Protein AF-A0A1J3GG60-F1 (afdb_monomer_lite)

Secondary structure (DSSP, 8-state):
--STTTEEEEEEESSHHHHHHHHTTS-EEEEE---TT---SSPB-SPPTTPPPPSS-PEEEEEEEEEEETTEEEEEEEETTTTSSSBTTEEEEESS-EE--------TT-S-TTS--SS-EESEEEEEEEEE---SSS------HHHHHHHGGGEE-HHHHHHHHHH------------PPPP--------------------S--EEEEEE-SSEEEEEEEEE-TTS-EEEEEEP-TTS-S-EE--EEE-SS-EEETHHHHHHTTTS-TTEE--GGGTTT--TT-HHHHHHHTT-SS----SS--

Radius of gyration: 25.66 Å; chains: 1; bounding box: 62×48×74 Å

Sequence (306 aa):
KMCEGIISDVYKYNTLPEALLRLKTHSVAAYLFLCEGWEDDAVYRGPKDGSKWCGGVDHAVLMQDCRLIDNEMVVKCKSSNGEATGRKGYILVSAEVMMIVVASTRKKDSNSDKWFSRKPRHLLSDFYSIGMKPGRLPLKFVEDPQQAKENLKYKIDYKEMVVDAQNLKFKIPESEFEIMVSEDEEDGEQDMDVEQDMGVKIKGDFKLGIHLGTTYCCICSAKLDEFDEISSETIANDRGKYMTPCWVGFTESETLIGETAMNQAGVNPERTIFDVKRLMGRKFKDEEVQNHMKRVPYEIVDKGGY

Structure (mmCIF, N/CA/C/O backbone):
data_AF-A0A1J3GG60-F1
#
_entry.id   AF-A0A1J3GG60-F1
#
loop_
_atom_site.group_PDB
_atom_site.id
_atom_site.type_symbol
_atom_site.label_atom_id
_atom_site.label_alt_id
_atom_site.label_comp_id
_atom_site.label_asym_id
_atom_site.label_entity_id
_atom_site.label_seq_id
_atom_site.pdbx_PDB_ins_code
_atom_site.Cartn_x
_atom_site.Cartn_y
_atom_site.Cartn_z
_atom_site.occupancy
_atom_site.B_iso_or_equiv
_atom_site.auth_seq_id
_atom_site.auth_comp_id
_atom_site.auth_asym_id
_atom_site.auth_atom_id
_atom_site.pdbx_PDB_model_num
ATOM 1 N N . LYS A 1 1 ? 0.715 23.263 -6.841 1.00 39.75 1 LYS A N 1
ATOM 2 C CA . LYS A 1 1 ? 0.907 23.817 -5.470 1.00 39.75 1 LYS A CA 1
ATOM 3 C C . LYS A 1 1 ? 0.471 22.897 -4.299 1.00 39.75 1 LYS A C 1
ATOM 5 O O . LYS A 1 1 ? 0.654 23.317 -3.169 1.00 39.75 1 LYS A O 1
ATOM 10 N N . MET A 1 2 ? -0.046 21.661 -4.478 1.00 32.22 2 MET A N 1
ATOM 11 C CA . MET A 1 2 ? -0.554 20.828 -3.348 1.00 32.22 2 MET A CA 1
ATOM 12 C C . MET A 1 2 ? 0.373 19.713 -2.804 1.00 32.22 2 MET A C 1
ATOM 14 O O . MET A 1 2 ? -0.025 18.999 -1.889 1.00 32.22 2 MET A O 1
ATOM 18 N N . CYS A 1 3 ? 1.617 19.585 -3.278 1.00 34.44 3 CYS A N 1
ATOM 19 C CA . CYS A 1 3 ? 2.606 18.661 -2.686 1.00 34.44 3 CYS A CA 1
ATOM 20 C C . CYS A 1 3 ? 3.917 19.338 -2.267 1.00 34.44 3 CYS A C 1
ATOM 22 O O . CYS A 1 3 ? 4.821 18.671 -1.766 1.00 34.44 3 CYS A O 1
ATOM 24 N N . GLU A 1 4 ? 4.011 20.662 -2.404 1.00 39.34 4 GLU A N 1
ATOM 25 C CA . GLU A 1 4 ? 5.111 21.423 -1.817 1.00 39.34 4 GLU A CA 1
ATOM 26 C C . GLU A 1 4 ? 4.917 21.450 -0.296 1.00 39.34 4 GLU A C 1
ATOM 28 O O . GLU A 1 4 ? 4.192 22.283 0.243 1.00 39.34 4 GLU A O 1
ATOM 33 N N . GLY A 1 5 ? 5.516 20.484 0.408 1.00 50.59 5 GLY A N 1
ATOM 34 C CA . GLY A 1 5 ? 5.597 20.510 1.869 1.00 50.59 5 GLY A CA 1
ATOM 35 C C . GLY A 1 5 ? 5.497 19.174 2.603 1.00 50.59 5 GLY A C 1
ATOM 36 O O . GLY A 1 5 ? 5.836 19.162 3.782 1.00 50.59 5 GLY A O 1
ATOM 37 N N . ILE A 1 6 ? 5.072 18.073 1.964 1.00 60.94 6 ILE A N 1
ATOM 38 C CA . ILE A 1 6 ? 4.894 16.772 2.650 1.00 60.94 6 ILE A CA 1
ATOM 39 C C . ILE A 1 6 ? 6.047 15.814 2.363 1.00 60.94 6 ILE A C 1
ATOM 41 O O . ILE A 1 6 ? 6.601 15.258 3.303 1.00 60.94 6 ILE A O 1
ATOM 45 N N . ILE A 1 7 ? 6.437 15.635 1.100 1.00 67.19 7 ILE A N 1
ATOM 46 C CA . ILE A 1 7 ? 7.654 14.888 0.766 1.00 67.19 7 ILE A CA 1
ATOM 47 C C . ILE A 1 7 ? 8.831 15.814 1.058 1.00 67.19 7 ILE A C 1
ATOM 49 O O . ILE A 1 7 ? 8.907 16.920 0.520 1.00 67.19 7 ILE A O 1
ATOM 53 N N . SER A 1 8 ? 9.698 15.404 1.975 1.00 71.62 8 SER A N 1
ATOM 54 C CA . SER A 1 8 ? 10.893 16.163 2.332 1.00 71.62 8 SER A CA 1
ATOM 55 C C . SER A 1 8 ? 12.076 15.787 1.451 1.00 71.62 8 SER A C 1
ATOM 57 O O . SER A 1 8 ? 12.860 16.658 1.085 1.00 71.62 8 SER A O 1
ATOM 59 N N . ASP A 1 9 ? 12.188 14.503 1.111 1.00 80.69 9 ASP A N 1
ATOM 60 C CA . ASP A 1 9 ? 13.387 13.917 0.525 1.00 80.69 9 ASP A CA 1
ATOM 61 C C . ASP A 1 9 ? 13.028 12.708 -0.348 1.00 80.69 9 ASP A C 1
ATOM 63 O O . ASP A 1 9 ? 12.035 12.021 -0.101 1.00 80.69 9 ASP A O 1
ATOM 67 N N . VAL A 1 10 ? 13.870 12.415 -1.337 1.00 81.75 10 VAL A N 1
ATOM 68 C CA . VAL A 1 10 ? 13.839 11.164 -2.103 1.00 81.75 10 VAL A CA 1
ATOM 69 C C . VAL A 1 10 ? 15.196 10.493 -1.946 1.00 81.75 10 VAL A C 1
ATOM 71 O O . VAL A 1 10 ? 16.229 11.164 -1.960 1.00 81.75 10 VAL A O 1
ATOM 74 N N . TYR A 1 11 ? 15.190 9.175 -1.785 1.00 86.75 11 TYR A N 1
ATOM 75 C CA . TYR A 1 11 ? 16.390 8.367 -1.617 1.00 86.75 11 TYR A CA 1
ATOM 76 C C . TYR A 1 11 ? 16.427 7.268 -2.673 1.00 86.75 11 TYR A C 1
ATOM 78 O O . TYR A 1 11 ? 15.404 6.619 -2.902 1.00 86.75 11 TYR A O 1
ATOM 86 N N . LYS A 1 12 ? 17.597 7.036 -3.273 1.00 87.88 12 LYS A N 1
ATOM 87 C CA . LYS A 1 12 ? 17.844 5.947 -4.226 1.00 87.88 12 LYS A CA 1
ATOM 88 C C . LYS A 1 12 ? 18.881 4.982 -3.662 1.00 87.88 12 LYS A C 1
ATOM 90 O O . LYS A 1 12 ? 19.966 5.404 -3.264 1.00 87.88 12 LYS A O 1
ATOM 95 N N . TYR A 1 13 ? 18.560 3.693 -3.670 1.00 88.94 13 TYR A N 1
ATOM 96 C CA . TYR A 1 13 ? 19.454 2.630 -3.209 1.00 88.94 13 TYR A CA 1
ATOM 97 C C . TYR A 1 13 ? 19.902 1.790 -4.401 1.00 88.94 13 TYR A C 1
ATOM 99 O O . TYR A 1 13 ? 19.098 1.436 -5.264 1.00 88.94 13 TYR A O 1
ATOM 107 N N . ASN A 1 14 ? 21.195 1.478 -4.461 1.00 85.44 14 ASN A N 1
ATOM 108 C CA . ASN A 1 14 ? 21.778 0.793 -5.615 1.00 85.44 14 ASN A CA 1
ATOM 109 C C . ASN A 1 14 ? 21.708 -0.728 -5.471 1.00 85.44 14 ASN A C 1
ATOM 111 O O . ASN A 1 14 ? 21.778 -1.450 -6.465 1.00 85.44 14 ASN A O 1
ATOM 115 N N . THR A 1 15 ? 21.585 -1.220 -4.239 1.00 88.56 15 THR A N 1
ATOM 116 C CA . THR A 1 15 ? 21.596 -2.649 -3.931 1.00 88.56 15 THR A CA 1
ATOM 117 C C . THR A 1 15 ? 20.417 -3.048 -3.044 1.00 88.56 15 THR A C 1
ATOM 119 O O . THR A 1 15 ? 19.908 -2.253 -2.251 1.00 88.56 15 THR A O 1
ATOM 122 N N . LEU A 1 16 ? 20.000 -4.315 -3.148 1.00 89.19 16 LEU A N 1
ATOM 123 C CA . LEU A 1 16 ? 18.932 -4.862 -2.312 1.00 89.19 16 LEU A CA 1
ATOM 124 C C . LEU A 1 16 ? 19.257 -4.776 -0.804 1.00 89.19 16 LEU A C 1
ATOM 126 O O . LEU A 1 16 ? 18.374 -4.369 -0.055 1.00 89.19 16 LEU A O 1
ATOM 130 N N . PRO A 1 17 ? 20.485 -5.060 -0.318 1.00 90.94 17 PRO A N 1
ATOM 131 C CA . PRO A 1 17 ? 20.813 -4.890 1.102 1.00 90.94 17 PRO A CA 1
ATOM 132 C C . PRO A 1 17 ? 20.626 -3.460 1.627 1.00 90.94 17 PRO A C 1
ATOM 134 O O . PRO A 1 17 ? 20.126 -3.272 2.736 1.00 90.94 17 PRO A O 1
ATOM 137 N N . GLU A 1 18 ? 20.985 -2.445 0.837 1.00 91.75 18 GLU A N 1
ATOM 138 C CA . GLU A 1 18 ? 20.776 -1.038 1.205 1.00 91.75 18 GLU A CA 1
ATOM 139 C C . GLU A 1 18 ? 19.280 -0.705 1.295 1.00 91.75 18 GLU A C 1
ATOM 141 O O . GLU A 1 18 ? 18.836 -0.078 2.260 1.00 91.75 18 GLU A O 1
ATOM 146 N N . ALA A 1 19 ? 18.494 -1.187 0.329 1.00 92.44 19 ALA A N 1
ATOM 147 C CA . ALA A 1 19 ? 17.043 -1.047 0.323 1.00 92.44 19 ALA A CA 1
ATOM 148 C C . ALA A 1 19 ? 16.384 -1.759 1.517 1.00 92.44 19 ALA A C 1
ATOM 150 O O . ALA A 1 19 ? 15.497 -1.200 2.160 1.00 92.44 19 ALA A O 1
ATOM 151 N N . LEU A 1 20 ? 16.842 -2.962 1.871 1.00 90.88 20 LEU A N 1
ATOM 152 C CA . LEU A 1 20 ? 16.343 -3.714 3.026 1.00 90.88 20 LEU A CA 1
ATOM 153 C C . LEU A 1 20 ? 16.661 -3.021 4.354 1.00 90.88 20 LEU A C 1
ATOM 155 O O . LEU A 1 20 ? 15.853 -3.073 5.280 1.00 90.88 20 LEU A O 1
ATOM 159 N N . LEU A 1 21 ? 17.805 -2.337 4.458 1.00 89.94 21 LEU A N 1
ATOM 160 C CA . LEU A 1 21 ? 18.114 -1.538 5.642 1.00 89.94 21 LEU A CA 1
ATOM 161 C C . LEU A 1 21 ? 17.105 -0.395 5.809 1.00 89.94 21 LEU A C 1
ATOM 163 O O . LEU A 1 21 ? 16.617 -0.175 6.918 1.00 89.94 21 LEU A O 1
ATOM 167 N N . ARG A 1 22 ? 16.738 0.277 4.708 1.00 89.31 22 ARG A N 1
ATOM 168 C CA . ARG A 1 22 ? 15.682 1.299 4.711 1.00 89.31 22 ARG A CA 1
ATOM 169 C C . ARG A 1 22 ? 14.307 0.714 5.025 1.00 89.31 22 ARG A C 1
ATOM 171 O O . ARG A 1 22 ? 13.545 1.348 5.755 1.00 89.31 22 ARG A O 1
ATOM 178 N N . LEU A 1 23 ? 14.017 -0.492 4.533 1.00 90.19 23 LEU A N 1
ATOM 179 C CA . LEU A 1 23 ? 12.724 -1.157 4.709 1.00 90.19 23 LEU A CA 1
ATOM 180 C C . LEU A 1 23 ? 12.324 -1.332 6.180 1.00 90.19 23 LEU A C 1
ATOM 182 O O . LEU A 1 23 ? 11.139 -1.349 6.501 1.00 90.19 23 LEU A O 1
ATOM 186 N N . LYS A 1 24 ? 13.304 -1.391 7.090 1.00 86.62 24 LYS A N 1
ATOM 187 C CA . LYS A 1 24 ? 13.071 -1.464 8.541 1.00 86.62 24 LYS A CA 1
ATOM 188 C C . LYS A 1 24 ? 12.280 -0.280 9.094 1.00 86.62 24 LYS A C 1
ATOM 190 O O . LYS A 1 24 ? 11.640 -0.418 10.132 1.00 86.62 24 LYS A O 1
ATOM 195 N N . THR A 1 25 ? 12.361 0.882 8.447 1.00 82.69 25 THR A N 1
ATOM 196 C CA . THR A 1 25 ? 11.729 2.118 8.926 1.00 82.69 25 THR A CA 1
ATOM 197 C C . THR A 1 25 ? 10.762 2.724 7.914 1.00 82.69 25 THR A C 1
ATOM 199 O O . THR A 1 25 ? 9.828 3.412 8.321 1.00 82.69 25 THR A O 1
ATOM 202 N N . HIS A 1 26 ? 10.953 2.477 6.614 1.00 85.81 26 HIS A N 1
ATOM 203 C CA . HIS A 1 26 ? 10.160 3.080 5.541 1.00 85.81 26 HIS A CA 1
ATOM 204 C C . HIS A 1 26 ? 9.900 2.087 4.413 1.00 85.81 26 HIS A C 1
ATOM 206 O O . HIS A 1 26 ? 10.786 1.330 4.041 1.00 85.81 26 HIS A O 1
ATOM 212 N N . SER A 1 27 ? 8.722 2.146 3.790 1.00 87.56 27 SER A N 1
ATOM 213 C CA . SER A 1 27 ? 8.472 1.384 2.564 1.00 87.56 27 SER A CA 1
ATOM 214 C C . SER A 1 27 ? 9.423 1.796 1.436 1.00 87.56 27 SER A C 1
ATOM 216 O O . SER A 1 27 ? 9.819 2.961 1.329 1.00 87.56 27 SER A O 1
ATOM 218 N N . VAL A 1 28 ? 9.756 0.835 0.575 1.00 91.75 28 VAL A N 1
ATOM 219 C CA . VAL A 1 28 ? 10.672 1.027 -0.556 1.00 91.75 28 VAL A CA 1
ATOM 220 C C . VAL A 1 28 ? 9.959 0.629 -1.844 1.00 91.75 28 VAL A C 1
ATOM 222 O O . VAL A 1 28 ? 9.457 -0.483 -1.960 1.00 91.75 28 VAL A O 1
ATOM 225 N N . ALA A 1 29 ? 9.869 1.539 -2.805 1.00 90.81 29 ALA A N 1
ATOM 226 C CA . ALA A 1 29 ? 9.429 1.226 -4.157 1.00 90.81 29 ALA A CA 1
ATOM 227 C C . ALA A 1 29 ? 10.543 0.480 -4.898 1.00 90.81 29 ALA A C 1
ATOM 229 O O . ALA A 1 29 ? 11.718 0.798 -4.717 1.00 90.81 29 ALA A O 1
ATOM 230 N N . ALA A 1 30 ? 10.170 -0.498 -5.714 1.00 91.38 30 ALA A N 1
ATOM 231 C CA . ALA A 1 30 ? 11.085 -1.296 -6.516 1.00 91.38 30 ALA A CA 1
ATOM 232 C C . ALA A 1 30 ? 10.398 -1.757 -7.805 1.00 91.38 30 ALA A C 1
ATOM 234 O O . ALA A 1 30 ? 9.169 -1.748 -7.916 1.00 91.38 30 ALA A O 1
ATOM 235 N N . TYR A 1 31 ? 11.197 -2.219 -8.751 1.00 87.19 31 TYR A N 1
ATOM 236 C CA . TYR A 1 31 ? 10.747 -2.993 -9.895 1.00 87.19 31 TYR A CA 1
ATOM 237 C C . TYR A 1 31 ? 10.948 -4.484 -9.623 1.00 87.19 31 TYR A C 1
ATOM 239 O O . TYR A 1 31 ? 11.950 -4.883 -9.035 1.00 87.19 31 TYR A O 1
ATOM 247 N N . LEU A 1 32 ? 9.977 -5.305 -10.016 1.00 87.38 32 LEU A N 1
ATOM 248 C CA . LEU A 1 32 ? 9.996 -6.756 -9.890 1.00 87.38 32 LEU A CA 1
ATOM 249 C C . LEU A 1 32 ? 10.049 -7.392 -11.275 1.00 87.38 32 LEU A C 1
ATOM 251 O O . LEU A 1 32 ? 9.127 -7.229 -12.072 1.00 87.38 32 LEU A O 1
ATOM 255 N N . PHE A 1 33 ? 11.061 -8.216 -11.517 1.00 82.50 33 PHE A N 1
ATOM 256 C CA . PHE A 1 33 ? 11.078 -9.099 -12.674 1.00 82.50 33 PHE A CA 1
ATOM 257 C C . PHE A 1 33 ? 10.000 -10.185 -12.517 1.00 82.50 33 PHE A C 1
ATOM 259 O O . PHE A 1 33 ? 10.218 -11.223 -11.882 1.00 82.50 33 PHE A O 1
ATOM 266 N N . LEU A 1 34 ? 8.813 -9.932 -13.064 1.00 79.62 34 LEU A N 1
ATOM 267 C CA . LEU A 1 34 ? 7.649 -10.811 -12.970 1.00 79.62 34 LEU A CA 1
ATOM 268 C C . LEU A 1 34 ? 7.367 -11.463 -14.328 1.00 79.62 34 LEU A C 1
ATOM 270 O O . LEU A 1 34 ? 7.425 -10.792 -15.352 1.00 79.62 34 LEU A O 1
ATOM 274 N N . CYS A 1 35 ? 7.065 -12.762 -14.336 1.00 75.44 35 CYS A N 1
ATOM 275 C CA . CYS A 1 35 ? 6.669 -13.507 -15.537 1.00 75.44 35 CYS A CA 1
ATOM 276 C C . CYS A 1 35 ? 5.184 -13.903 -15.495 1.00 75.44 35 CYS A C 1
ATOM 278 O O . CYS A 1 35 ? 4.602 -14.021 -14.414 1.00 75.44 35 CYS A O 1
ATOM 280 N N . GLU A 1 36 ? 4.575 -14.122 -16.665 1.00 68.69 36 GLU A N 1
ATOM 281 C CA . GLU A 1 36 ? 3.173 -14.532 -16.773 1.00 68.69 36 GLU A CA 1
ATOM 282 C C . GLU A 1 36 ? 2.966 -15.936 -16.190 1.00 68.69 36 GLU A C 1
ATOM 284 O O . GLU A 1 36 ? 3.865 -16.786 -16.201 1.00 68.69 36 GLU A O 1
ATOM 289 N N . GLY A 1 37 ? 1.745 -16.185 -15.707 1.00 62.56 37 GLY A N 1
ATOM 290 C CA . GLY A 1 37 ? 1.328 -17.496 -15.203 1.00 62.56 37 GLY A CA 1
ATOM 291 C C . GLY A 1 37 ? 1.739 -17.795 -13.760 1.00 62.56 37 GLY A C 1
ATOM 292 O O . GLY A 1 37 ? 1.675 -18.947 -13.332 1.00 62.56 37 GLY A O 1
ATOM 293 N N . TRP A 1 38 ? 2.171 -16.792 -12.989 1.00 68.94 38 TRP A N 1
ATOM 294 C CA . TRP A 1 38 ? 2.338 -16.948 -11.545 1.00 68.94 38 TRP A CA 1
ATOM 295 C C . TRP A 1 38 ? 1.006 -16.692 -10.819 1.00 68.94 38 TRP A C 1
ATOM 297 O O . TRP A 1 38 ? 0.580 -15.549 -10.673 1.00 68.94 38 TRP A O 1
ATOM 307 N N . GLU A 1 39 ? 0.355 -17.767 -10.370 1.00 62.06 39 GLU A N 1
ATOM 308 C CA . GLU A 1 39 ? -0.969 -17.748 -9.714 1.00 62.06 39 GLU A CA 1
ATOM 309 C C . GLU A 1 39 ? -0.948 -18.331 -8.284 1.00 62.06 39 GLU A C 1
ATOM 311 O O . GLU A 1 39 ? -1.982 -18.707 -7.741 1.00 62.06 39 GLU A O 1
ATOM 316 N N . ASP A 1 40 ? 0.230 -18.444 -7.666 1.00 64.19 40 ASP A N 1
ATOM 317 C CA . ASP A 1 40 ? 0.416 -19.177 -6.407 1.00 64.19 40 ASP A CA 1
ATOM 318 C C . ASP A 1 40 ? 0.690 -18.241 -5.212 1.00 64.19 40 ASP A C 1
ATOM 320 O O . ASP A 1 40 ? 1.238 -17.152 -5.367 1.00 64.19 40 ASP A O 1
ATOM 324 N N . ASP A 1 41 ? 0.358 -18.694 -4.003 1.00 62.56 41 ASP A N 1
ATOM 325 C CA . ASP A 1 41 ? 0.666 -18.040 -2.724 1.00 62.56 41 ASP A CA 1
ATOM 326 C C . ASP A 1 41 ? 2.107 -18.304 -2.248 1.00 62.56 41 ASP A C 1
ATOM 328 O O . ASP A 1 41 ? 2.549 -17.759 -1.230 1.00 62.56 41 ASP A O 1
ATOM 332 N N . ALA A 1 42 ? 2.835 -19.167 -2.958 1.00 80.31 42 ALA A N 1
ATOM 333 C CA . ALA A 1 42 ? 4.212 -19.527 -2.656 1.00 80.31 42 ALA A CA 1
ATOM 334 C C . ALA A 1 42 ? 5.201 -18.369 -2.875 1.00 80.31 42 ALA A C 1
ATOM 336 O O . ALA A 1 42 ? 4.948 -17.415 -3.607 1.00 80.31 42 ALA A O 1
ATOM 337 N N . VAL A 1 43 ? 6.389 -18.481 -2.278 1.00 89.38 43 VAL A N 1
ATOM 338 C CA . VAL A 1 43 ? 7.488 -17.537 -2.519 1.00 89.38 43 VAL A CA 1
ATOM 339 C C . VAL A 1 43 ? 7.866 -17.556 -4.005 1.00 89.38 43 VAL A C 1
ATOM 341 O O . VAL A 1 43 ? 8.288 -18.582 -4.547 1.00 89.38 43 VAL A O 1
ATOM 344 N N . TYR A 1 44 ? 7.715 -16.408 -4.660 1.00 89.81 44 TYR A N 1
ATOM 345 C CA . TYR A 1 44 ? 8.135 -16.159 -6.026 1.00 89.81 44 TYR A CA 1
ATOM 346 C C . TYR A 1 44 ? 9.662 -16.155 -6.108 1.00 89.81 44 TYR A C 1
ATOM 348 O O . TYR A 1 44 ? 10.344 -15.319 -5.509 1.00 89.81 44 TYR A O 1
ATOM 356 N N . ARG A 1 45 ? 10.181 -17.117 -6.874 1.00 88.31 45 ARG A N 1
ATOM 357 C CA . ARG A 1 45 ? 11.611 -17.376 -7.093 1.00 88.31 45 ARG A CA 1
ATOM 358 C C . ARG A 1 45 ? 12.010 -17.187 -8.560 1.00 88.31 45 ARG A C 1
ATOM 360 O O . ARG A 1 45 ? 13.029 -17.711 -8.990 1.00 88.31 45 ARG A O 1
ATOM 367 N N . GLY A 1 46 ? 11.213 -16.435 -9.321 1.00 82.38 46 GLY A N 1
ATOM 368 C CA . GLY A 1 46 ? 11.422 -16.207 -10.750 1.00 82.38 46 GLY A CA 1
ATOM 369 C C . GLY A 1 46 ? 10.486 -17.030 -11.649 1.00 82.38 46 GLY A C 1
ATOM 370 O O . GLY A 1 46 ? 9.527 -17.632 -11.154 1.00 82.38 46 GLY A O 1
ATOM 371 N N . PRO A 1 47 ? 10.734 -17.031 -12.973 1.00 77.00 47 PRO A N 1
ATOM 372 C CA . PRO A 1 47 ? 9.919 -17.759 -13.947 1.00 77.00 47 PRO A CA 1
ATOM 373 C C . PRO A 1 47 ? 9.880 -19.266 -13.667 1.00 77.00 47 PRO A C 1
ATOM 375 O O . PRO A 1 47 ? 10.893 -19.859 -13.296 1.00 77.00 47 PRO A O 1
ATOM 378 N N . LYS A 1 48 ? 8.715 -19.887 -13.889 1.00 75.75 48 LYS A N 1
ATOM 379 C CA . LYS A 1 48 ? 8.550 -21.348 -13.893 1.00 75.75 48 LYS A CA 1
ATOM 380 C C . LYS A 1 48 ? 8.750 -21.890 -15.313 1.00 75.75 48 LYS A C 1
ATOM 382 O O . LYS A 1 48 ? 8.664 -21.147 -16.292 1.00 75.75 48 LYS A O 1
ATOM 387 N N . ASP A 1 49 ? 8.984 -23.194 -15.436 1.00 70.12 49 ASP A N 1
ATOM 388 C CA . ASP A 1 49 ? 9.024 -23.854 -16.744 1.00 70.12 49 ASP A CA 1
ATOM 389 C C . ASP A 1 49 ? 7.712 -23.614 -17.505 1.00 70.12 49 ASP A C 1
ATOM 391 O O . ASP A 1 49 ? 6.619 -23.806 -16.975 1.00 70.12 49 ASP A O 1
ATOM 395 N N . GLY A 1 50 ? 7.825 -23.157 -18.754 1.00 68.12 50 GLY A N 1
ATOM 396 C CA . GLY A 1 50 ? 6.675 -22.800 -19.588 1.00 68.12 50 GLY A CA 1
ATOM 397 C C . GLY A 1 50 ? 6.086 -21.407 -19.332 1.00 68.12 50 GLY A C 1
ATOM 398 O O . GLY A 1 50 ? 5.185 -21.005 -20.071 1.00 68.12 50 GLY A O 1
ATOM 399 N N . SER A 1 51 ? 6.597 -20.642 -18.356 1.00 69.62 51 SER A N 1
ATOM 400 C CA . SER A 1 51 ? 6.233 -19.231 -18.187 1.00 69.62 51 SER A CA 1
ATOM 401 C C . SER A 1 51 ? 6.576 -18.439 -19.447 1.00 69.62 51 SER A C 1
ATOM 403 O O . SER A 1 51 ? 7.680 -18.537 -19.990 1.00 69.62 51 SER A O 1
ATOM 405 N N . LYS A 1 52 ? 5.629 -17.617 -19.898 1.00 64.88 52 LYS A N 1
ATOM 406 C CA . LYS A 1 52 ? 5.870 -16.663 -20.977 1.00 64.88 52 LYS A CA 1
ATOM 407 C C . LYS A 1 52 ? 6.455 -15.384 -20.403 1.00 64.88 52 LYS A C 1
ATOM 409 O O . LYS A 1 52 ? 6.116 -14.949 -19.301 1.00 64.88 52 LYS A O 1
ATOM 414 N N . TRP A 1 53 ? 7.359 -14.791 -21.170 1.00 59.06 53 TRP A N 1
ATOM 415 C CA . TRP A 1 53 ? 7.850 -13.462 -20.865 1.00 59.06 53 TRP A CA 1
ATOM 416 C C . TRP A 1 53 ? 6.724 -12.456 -21.110 1.00 59.06 53 TRP A C 1
ATOM 418 O O . TRP A 1 53 ? 6.248 -12.342 -22.240 1.00 59.06 53 TRP A O 1
ATOM 428 N N . CYS A 1 54 ? 6.301 -11.739 -20.069 1.00 54.25 54 CYS A N 1
ATOM 429 C CA . CYS A 1 54 ? 5.405 -10.600 -20.230 1.00 54.25 54 CYS A CA 1
ATOM 430 C C . CYS A 1 54 ? 6.218 -9.481 -20.879 1.00 54.25 54 CYS A C 1
ATOM 432 O O . CYS A 1 54 ? 7.240 -9.059 -20.338 1.00 54.25 54 CYS A O 1
ATOM 434 N N . GLY A 1 55 ? 5.786 -9.021 -22.047 1.00 47.47 55 GLY A N 1
ATOM 435 C CA . GLY A 1 55 ? 6.474 -7.999 -22.822 1.00 47.47 55 GLY A CA 1
ATOM 436 C C . GLY A 1 55 ? 6.902 -6.768 -22.013 1.00 47.47 55 GLY A C 1
ATOM 437 O O . GLY A 1 55 ? 6.088 -5.906 -21.714 1.00 47.47 55 GLY A O 1
ATOM 438 N N . GLY A 1 56 ? 8.204 -6.641 -21.760 1.00 50.34 56 GLY A N 1
ATOM 439 C CA . GLY A 1 56 ? 8.919 -5.367 -21.852 1.00 50.34 56 GLY A CA 1
ATOM 440 C C . GLY A 1 56 ? 9.116 -4.515 -20.602 1.00 50.34 56 GLY A C 1
ATOM 441 O O . GLY A 1 56 ? 9.928 -3.594 -20.690 1.00 50.34 56 GLY A O 1
ATOM 442 N N . VAL A 1 57 ? 8.469 -4.768 -19.462 1.00 53.19 57 VAL A N 1
ATOM 443 C CA . VAL A 1 57 ? 8.629 -3.869 -18.303 1.00 53.19 57 VAL A CA 1
ATOM 444 C C . VAL A 1 57 ? 8.637 -4.638 -16.991 1.00 53.19 57 VAL A C 1
ATOM 446 O O . VAL A 1 57 ? 7.720 -5.407 -16.710 1.00 53.19 57 VAL A O 1
ATOM 449 N N . ASP A 1 58 ? 9.679 -4.422 -16.186 1.00 69.19 58 ASP A N 1
ATOM 450 C CA . ASP A 1 58 ? 9.694 -4.885 -14.804 1.00 69.19 58 ASP A CA 1
ATOM 451 C C . ASP A 1 58 ? 8.472 -4.299 -14.065 1.00 69.19 58 ASP A C 1
ATOM 453 O O . ASP A 1 58 ? 8.095 -3.137 -14.242 1.00 69.19 58 ASP A O 1
ATOM 457 N N . HIS A 1 59 ? 7.812 -5.116 -13.250 1.00 77.69 59 HIS A N 1
ATOM 458 C CA . HIS A 1 59 ? 6.541 -4.782 -12.622 1.00 77.69 59 HIS A CA 1
ATOM 459 C C . HIS A 1 59 ? 6.745 -3.886 -11.399 1.00 77.69 59 HIS A C 1
ATOM 461 O O . HIS A 1 59 ? 7.457 -4.259 -10.468 1.00 77.69 59 HIS A O 1
ATOM 467 N N . ALA A 1 60 ? 6.121 -2.709 -11.361 1.00 83.88 60 ALA A N 1
ATOM 468 C CA . ALA A 1 60 ? 6.279 -1.789 -10.235 1.00 83.88 60 ALA A CA 1
ATOM 469 C C . ALA A 1 60 ? 5.631 -2.345 -8.953 1.00 83.88 60 ALA A C 1
ATOM 471 O O . ALA A 1 60 ? 4.451 -2.712 -8.929 1.00 83.88 60 ALA A O 1
ATOM 472 N N . VAL A 1 61 ? 6.390 -2.362 -7.858 1.00 88.44 61 VAL A N 1
ATOM 473 C CA . VAL A 1 61 ? 5.941 -2.864 -6.557 1.00 88.44 61 VAL A CA 1
ATOM 474 C C . VAL A 1 61 ? 6.365 -1.953 -5.407 1.00 88.44 61 VAL A C 1
ATOM 476 O O . VAL A 1 61 ? 7.364 -1.240 -5.472 1.00 88.44 61 VAL A O 1
ATOM 479 N N . LEU A 1 62 ? 5.614 -2.017 -4.308 1.00 92.56 62 LEU A N 1
ATOM 480 C CA . LEU A 1 62 ? 5.994 -1.421 -3.030 1.00 92.56 62 LEU A CA 1
ATOM 481 C C . LEU A 1 62 ? 6.410 -2.523 -2.050 1.00 92.56 62 LEU A C 1
ATOM 483 O O . LEU A 1 62 ? 5.573 -3.316 -1.614 1.00 92.56 62 LEU A O 1
ATOM 487 N N . MET A 1 63 ? 7.686 -2.559 -1.678 1.00 93.56 63 MET A N 1
ATOM 488 C CA . MET A 1 63 ? 8.208 -3.395 -0.598 1.00 93.56 63 MET A CA 1
ATOM 489 C C . MET A 1 63 ? 7.657 -2.873 0.732 1.00 93.56 63 MET A C 1
ATOM 491 O O . MET A 1 63 ? 7.820 -1.695 1.067 1.00 93.56 63 MET A O 1
ATOM 495 N N . GLN A 1 64 ? 6.990 -3.746 1.484 1.00 89.94 64 GLN A N 1
ATOM 496 C CA . GLN A 1 64 ? 6.344 -3.382 2.748 1.00 89.94 64 GLN A CA 1
ATOM 497 C C . GLN A 1 64 ? 7.059 -3.935 3.974 1.00 89.94 64 GLN A C 1
ATOM 499 O O . GLN A 1 64 ? 7.034 -3.301 5.021 1.00 89.94 64 GLN A O 1
ATOM 504 N N . ASP A 1 65 ? 7.632 -5.129 3.852 1.00 89.06 65 ASP A N 1
ATOM 505 C CA . ASP A 1 65 ? 8.205 -5.876 4.966 1.00 89.06 65 ASP A CA 1
ATOM 506 C C . ASP A 1 65 ? 9.144 -6.969 4.435 1.00 89.06 65 ASP A C 1
ATOM 508 O O . ASP A 1 65 ? 8.963 -7.452 3.311 1.00 89.06 65 ASP A O 1
ATOM 512 N N . CYS A 1 66 ? 10.121 -7.376 5.241 1.00 89.44 66 CYS A N 1
ATOM 513 C CA . CYS A 1 66 ? 10.987 -8.519 4.976 1.00 89.44 66 CYS A CA 1
ATOM 514 C C . CYS A 1 66 ? 10.942 -9.491 6.158 1.00 89.44 66 CYS A C 1
ATOM 516 O O . CYS A 1 66 ? 11.088 -9.093 7.314 1.00 89.44 66 CYS A O 1
ATOM 518 N N . ARG A 1 67 ? 10.766 -10.780 5.876 1.00 88.69 67 ARG A N 1
ATOM 519 C CA . ARG A 1 67 ? 10.641 -11.824 6.899 1.00 88.69 67 ARG A CA 1
ATOM 520 C C . ARG A 1 67 ? 11.333 -13.104 6.459 1.00 88.69 67 ARG A C 1
ATOM 522 O O . ARG A 1 67 ? 11.537 -13.318 5.269 1.00 88.69 67 ARG A O 1
ATOM 529 N N . LEU A 1 68 ? 11.634 -13.963 7.422 1.00 88.44 68 LEU A N 1
ATOM 530 C CA . LEU A 1 68 ? 12.118 -15.309 7.151 1.00 88.44 68 LEU A CA 1
ATOM 531 C C . LEU A 1 68 ? 10.916 -16.251 6.972 1.00 88.44 68 LEU A C 1
ATOM 533 O O . LEU A 1 68 ? 10.040 -16.287 7.838 1.00 88.44 68 LEU A O 1
ATOM 537 N N . ILE A 1 69 ? 10.860 -16.991 5.867 1.00 87.25 69 ILE A N 1
ATOM 538 C CA . ILE A 1 69 ? 9.885 -18.065 5.621 1.00 87.25 69 ILE A CA 1
ATOM 539 C C . ILE A 1 69 ? 10.688 -19.301 5.239 1.00 87.25 69 ILE A C 1
ATOM 541 O O . ILE A 1 69 ? 11.449 -19.240 4.286 1.00 87.25 69 ILE A O 1
ATOM 545 N N . ASP A 1 70 ? 10.562 -20.394 5.994 1.00 86.19 70 ASP A N 1
ATOM 546 C CA . ASP A 1 70 ? 11.293 -21.646 5.737 1.00 86.19 70 ASP A CA 1
ATOM 547 C C . ASP A 1 70 ? 12.813 -21.451 5.547 1.00 86.19 70 ASP A C 1
ATOM 549 O O . ASP A 1 70 ? 13.428 -22.028 4.656 1.00 86.19 70 ASP A O 1
ATOM 553 N N . ASN A 1 71 ? 13.419 -20.621 6.407 1.00 85.75 71 ASN A N 1
ATOM 554 C CA . ASN A 1 71 ? 14.826 -20.189 6.356 1.00 85.75 71 ASN A CA 1
ATOM 555 C C . ASN A 1 71 ? 15.234 -19.347 5.136 1.00 85.75 71 ASN A C 1
ATOM 557 O O . ASN A 1 71 ? 16.419 -19.073 4.979 1.00 85.75 71 ASN A O 1
ATOM 561 N N . GLU A 1 72 ? 14.282 -18.879 4.336 1.00 85.62 72 GLU A N 1
ATOM 562 C CA . GLU A 1 72 ? 14.525 -17.996 3.199 1.00 85.62 72 GLU A CA 1
ATOM 563 C C . GLU A 1 72 ? 14.095 -16.564 3.519 1.00 85.62 72 GLU A C 1
ATOM 565 O O . GLU A 1 72 ? 13.013 -16.318 4.070 1.00 85.62 72 GLU A O 1
ATOM 570 N N . MET A 1 73 ? 14.934 -15.592 3.167 1.00 89.25 73 MET A N 1
ATOM 571 C CA . MET A 1 73 ? 14.577 -14.182 3.285 1.00 89.25 73 MET A CA 1
ATOM 572 C C . MET A 1 73 ? 13.597 -13.781 2.176 1.00 89.25 73 MET A C 1
ATOM 574 O O . MET A 1 73 ? 13.926 -13.780 0.989 1.00 89.25 73 MET A O 1
ATOM 578 N N . VAL A 1 74 ? 12.392 -13.378 2.577 1.00 93.38 74 VAL A N 1
ATOM 579 C CA . VAL A 1 74 ? 11.284 -13.044 1.679 1.00 93.38 74 VAL A CA 1
ATOM 580 C C . VAL A 1 74 ? 10.837 -11.606 1.893 1.00 93.38 74 VAL A C 1
ATOM 582 O O . VAL A 1 74 ? 10.542 -11.183 3.014 1.00 93.38 74 VAL A O 1
ATOM 585 N N . VAL A 1 75 ? 10.731 -10.859 0.799 1.00 95.12 75 VAL A N 1
ATOM 586 C CA . VAL A 1 75 ? 10.184 -9.503 0.770 1.00 95.12 75 VAL A CA 1
ATOM 587 C C . VAL A 1 75 ? 8.716 -9.565 0.372 1.00 95.12 75 VAL A C 1
ATOM 589 O O . VAL A 1 75 ? 8.360 -10.085 -0.686 1.00 95.12 75 VAL A O 1
ATOM 592 N N . LYS A 1 76 ? 7.843 -9.006 1.211 1.00 94.00 76 LYS A N 1
ATOM 593 C CA . LYS A 1 76 ? 6.430 -8.833 0.882 1.00 94.00 76 LYS A CA 1
ATOM 594 C C . LYS A 1 76 ? 6.255 -7.556 0.063 1.00 94.00 76 LYS A C 1
ATOM 596 O O . LYS A 1 76 ? 6.435 -6.448 0.574 1.00 94.00 76 LYS A O 1
ATOM 601 N N . CYS A 1 77 ? 5.838 -7.724 -1.182 1.00 92.75 77 CYS A N 1
ATOM 602 C CA . CYS A 1 77 ? 5.635 -6.654 -2.148 1.00 92.75 77 CYS A CA 1
ATOM 603 C C . CYS A 1 77 ? 4.141 -6.456 -2.429 1.00 92.75 77 CYS A C 1
ATOM 605 O O . CYS A 1 77 ? 3.412 -7.426 -2.631 1.00 92.75 77 CYS A O 1
ATOM 607 N N . LYS A 1 78 ? 3.673 -5.206 -2.462 1.00 90.19 78 LYS A N 1
ATOM 608 C CA . LYS A 1 78 ? 2.346 -4.840 -2.974 1.00 90.19 78 LYS A CA 1
ATOM 609 C C . LYS A 1 78 ? 2.472 -4.452 -4.447 1.00 90.19 78 LYS A C 1
ATOM 611 O O . LYS A 1 78 ? 3.221 -3.539 -4.779 1.00 90.19 78 LYS A O 1
ATOM 616 N N . SER A 1 79 ? 1.739 -5.154 -5.299 1.00 83.62 79 SER A N 1
ATOM 617 C CA . SER A 1 79 ? 1.634 -4.919 -6.738 1.00 83.62 79 SER A CA 1
ATOM 618 C C . SER A 1 79 ? 0.932 -3.597 -7.046 1.00 83.62 79 SER A C 1
ATOM 620 O O . SER A 1 79 ? -0.059 -3.249 -6.394 1.00 83.62 79 SER A O 1
ATOM 622 N N . SER A 1 80 ? 1.412 -2.896 -8.076 1.00 73.50 80 SER A N 1
ATOM 623 C CA . SER A 1 80 ? 0.737 -1.735 -8.666 1.00 73.50 80 SER A CA 1
ATOM 624 C C . SER A 1 80 ? -0.595 -2.083 -9.350 1.00 73.50 80 SER A C 1
ATOM 626 O O . SER A 1 80 ? -1.477 -1.232 -9.406 1.00 73.50 80 SER A O 1
ATOM 628 N N . ASN A 1 81 ? -0.804 -3.337 -9.774 1.00 68.69 81 ASN A N 1
ATOM 629 C CA . ASN A 1 81 ? -2.024 -3.807 -10.455 1.00 68.69 81 ASN A CA 1
ATOM 630 C C . ASN A 1 81 ? -3.191 -4.120 -9.495 1.00 68.69 81 ASN A C 1
ATOM 632 O O . ASN A 1 81 ? -4.063 -4.938 -9.791 1.00 68.69 81 ASN A O 1
ATOM 636 N N . GLY A 1 82 ? -3.218 -3.513 -8.308 1.00 72.50 82 GLY A N 1
ATOM 637 C CA . GLY A 1 82 ? -4.309 -3.713 -7.356 1.00 72.50 82 GLY A CA 1
ATOM 638 C C . GLY A 1 82 ? -4.352 -5.145 -6.824 1.00 72.50 82 GLY A C 1
ATOM 639 O O . GLY A 1 82 ? -3.369 -5.601 -6.245 1.00 72.50 82 GLY A O 1
ATOM 640 N N . GLU A 1 83 ? -5.494 -5.826 -6.940 1.00 78.62 83 GLU A N 1
ATOM 641 C CA . GLU A 1 83 ? -5.678 -7.219 -6.495 1.00 78.62 83 GLU A CA 1
ATOM 642 C C . GLU A 1 83 ? -5.473 -8.257 -7.607 1.00 78.62 83 GLU A C 1
ATOM 644 O O . GLU A 1 83 ? -5.452 -9.449 -7.317 1.00 78.62 83 GLU A O 1
ATOM 649 N N . ALA A 1 84 ? -5.258 -7.816 -8.850 1.00 69.69 84 ALA A N 1
ATOM 650 C CA . ALA A 1 84 ? -5.204 -8.675 -10.035 1.00 69.69 84 ALA A CA 1
ATOM 651 C C . ALA A 1 84 ? -3.909 -9.503 -10.173 1.00 69.69 84 ALA A C 1
ATOM 653 O O . ALA A 1 84 ? -3.750 -10.245 -11.135 1.00 69.69 84 ALA A O 1
ATOM 654 N N . THR A 1 85 ? -2.948 -9.361 -9.257 1.00 73.12 85 THR A N 1
ATOM 655 C CA . THR A 1 85 ? -1.655 -10.061 -9.319 1.00 73.12 85 THR A CA 1
ATOM 656 C C . THR A 1 85 ? -1.278 -10.598 -7.947 1.00 73.12 85 THR A C 1
ATOM 658 O O . THR A 1 85 ? -1.274 -9.848 -6.969 1.00 73.12 85 THR A O 1
ATOM 661 N N . GLY A 1 86 ? -0.917 -11.878 -7.864 1.00 76.62 86 GLY A N 1
ATOM 662 C CA . GLY A 1 86 ? -0.631 -12.535 -6.589 1.00 76.62 86 GLY A CA 1
ATOM 663 C C . GLY A 1 86 ? -1.839 -12.600 -5.654 1.00 76.62 86 GLY A C 1
ATOM 664 O O . GLY A 1 86 ? -2.990 -12.461 -6.066 1.00 76.62 86 GLY A O 1
ATOM 665 N N . ARG A 1 87 ? -1.586 -12.764 -4.353 1.00 80.06 87 ARG A N 1
ATOM 666 C CA . ARG A 1 87 ? -2.646 -12.931 -3.352 1.00 80.06 87 ARG A CA 1
ATOM 667 C C . ARG A 1 87 ? -3.198 -11.583 -2.910 1.00 80.06 87 ARG A C 1
ATOM 669 O O . ARG A 1 87 ? -2.607 -10.922 -2.055 1.00 80.06 87 ARG A O 1
ATOM 676 N N . LYS A 1 88 ? -4.334 -11.156 -3.469 1.00 83.31 88 LYS A N 1
ATOM 677 C CA . LYS A 1 88 ? -4.930 -9.827 -3.197 1.00 83.31 88 LYS A CA 1
ATOM 678 C C . LYS A 1 88 ? -3.943 -8.683 -3.478 1.00 83.31 88 LYS A C 1
ATOM 680 O O . LYS A 1 88 ? -3.853 -7.686 -2.749 1.00 83.31 88 LYS A O 1
ATOM 685 N N . GLY A 1 89 ? -3.136 -8.848 -4.525 1.00 82.88 89 GLY A N 1
ATOM 686 C CA . GLY A 1 89 ? -2.107 -7.882 -4.887 1.00 82.88 89 GLY A CA 1
ATOM 687 C C . GLY A 1 89 ? -0.778 -8.037 -4.172 1.00 82.88 89 GLY A C 1
ATOM 688 O O . GLY A 1 89 ? 0.091 -7.192 -4.365 1.00 82.88 89 GLY A O 1
ATOM 689 N N . TYR A 1 90 ? -0.621 -9.029 -3.299 1.00 89.31 90 TYR A N 1
ATOM 690 C CA . TYR A 1 90 ? 0.633 -9.258 -2.598 1.00 89.31 90 TYR A CA 1
ATOM 691 C C . TYR A 1 90 ? 1.444 -10.358 -3.264 1.00 89.31 90 TYR A C 1
ATOM 693 O O . TYR A 1 90 ? 0.926 -11.424 -3.589 1.00 89.31 90 TYR A O 1
ATOM 701 N N . ILE A 1 91 ? 2.736 -10.087 -3.411 1.00 89.25 91 ILE A N 1
ATOM 702 C CA . ILE A 1 91 ? 3.725 -10.991 -3.984 1.00 89.25 91 ILE A CA 1
ATOM 703 C C . ILE A 1 91 ? 4.802 -11.204 -2.926 1.00 89.25 91 ILE A C 1
ATOM 705 O O . ILE A 1 91 ? 5.374 -10.241 -2.412 1.00 89.25 91 ILE A O 1
ATOM 709 N N . LEU A 1 92 ? 5.053 -12.458 -2.567 1.00 91.88 92 LEU A N 1
ATOM 710 C CA . LEU A 1 92 ? 6.138 -12.836 -1.670 1.00 91.88 92 LEU A CA 1
ATOM 711 C C . LEU A 1 92 ? 7.361 -13.133 -2.525 1.00 91.88 92 LEU A C 1
ATOM 713 O O . LEU A 1 92 ? 7.391 -14.155 -3.192 1.00 91.88 92 LEU A O 1
ATOM 717 N N . VAL A 1 93 ? 8.339 -12.236 -2.555 1.00 92.94 93 VAL A N 1
ATOM 718 C CA . VAL A 1 93 ? 9.499 -12.345 -3.446 1.00 92.94 93 VAL A CA 1
ATOM 719 C C . VAL A 1 93 ? 10.708 -12.821 -2.659 1.00 92.94 93 VAL A C 1
ATOM 721 O O . VAL A 1 93 ? 11.038 -12.243 -1.624 1.00 92.94 93 VAL A O 1
ATOM 724 N N . SER A 1 94 ? 11.391 -13.845 -3.158 1.00 92.19 94 SER A N 1
ATOM 725 C CA . SER A 1 94 ? 12.677 -14.260 -2.603 1.00 92.19 94 SER A CA 1
ATOM 726 C C . SER A 1 94 ? 13.727 -13.160 -2.758 1.00 92.19 94 SER A C 1
ATOM 728 O O . SER A 1 94 ? 13.950 -12.656 -3.861 1.00 92.19 94 SER A O 1
ATOM 730 N N . ALA A 1 95 ? 14.403 -12.810 -1.666 1.00 90.44 95 ALA A N 1
ATOM 731 C CA . ALA A 1 95 ? 15.555 -11.914 -1.699 1.00 90.44 95 ALA A CA 1
ATOM 732 C C . ALA A 1 95 ? 16.860 -12.636 -2.084 1.00 90.44 95 ALA A C 1
ATOM 734 O O . ALA A 1 95 ? 17.849 -11.984 -2.420 1.00 90.44 95 ALA A O 1
ATOM 735 N N . GLU A 1 96 ? 16.870 -13.968 -2.031 1.00 87.38 96 GLU A N 1
ATOM 736 C CA . GLU A 1 96 ? 18.059 -14.803 -2.241 1.00 87.38 96 GLU A CA 1
ATOM 737 C C . GLU A 1 96 ? 18.247 -15.189 -3.707 1.00 87.38 96 GLU A C 1
ATOM 739 O O . GLU A 1 96 ? 19.367 -15.438 -4.155 1.00 87.38 96 GLU A O 1
ATOM 744 N N . VAL A 1 97 ? 17.162 -15.186 -4.483 1.00 84.25 97 VAL A N 1
ATOM 745 C CA . VAL A 1 97 ? 17.229 -15.489 -5.909 1.00 84.25 97 VAL A CA 1
ATOM 746 C C . VAL A 1 97 ? 17.851 -14.329 -6.676 1.00 84.25 97 VAL A C 1
ATOM 748 O O . VAL A 1 97 ? 17.389 -13.183 -6.641 1.00 84.25 97 VAL A O 1
ATOM 751 N N . MET A 1 98 ? 18.879 -14.674 -7.445 1.00 80.38 98 MET A N 1
ATOM 752 C CA . MET A 1 98 ? 19.442 -13.830 -8.484 1.00 80.38 98 MET A CA 1
ATOM 753 C C . MET A 1 98 ? 19.240 -14.480 -9.845 1.00 80.38 98 MET A C 1
ATOM 755 O O . MET A 1 98 ? 19.228 -15.701 -9.984 1.00 80.38 98 MET A O 1
ATOM 759 N N . MET A 1 99 ? 19.144 -13.645 -10.865 1.00 69.31 99 MET A N 1
ATOM 760 C CA . MET A 1 99 ? 19.017 -14.060 -12.246 1.00 69.31 99 MET A CA 1
ATOM 761 C C . MET A 1 99 ? 19.976 -13.285 -13.141 1.00 69.31 99 MET A C 1
ATOM 763 O O . MET A 1 99 ? 20.394 -12.165 -12.838 1.00 69.31 99 MET A O 1
ATOM 767 N N . ILE A 1 100 ? 20.312 -13.891 -14.273 1.00 68.19 100 ILE A N 1
ATOM 768 C CA . ILE A 1 100 ? 21.037 -13.253 -15.367 1.00 68.19 100 ILE A CA 1
ATOM 769 C C . ILE A 1 100 ? 20.161 -13.415 -16.598 1.00 68.19 100 ILE A C 1
ATOM 771 O O . ILE A 1 100 ? 19.769 -14.533 -16.926 1.00 68.19 100 ILE A O 1
ATOM 775 N N . VAL A 1 101 ? 19.874 -12.321 -17.299 1.00 62.41 101 VAL A N 1
ATOM 776 C CA . VAL A 1 101 ? 19.217 -12.424 -18.603 1.00 62.41 101 VAL A CA 1
ATOM 777 C C . VAL A 1 101 ? 20.300 -12.543 -19.661 1.00 62.41 101 VAL A C 1
ATOM 779 O O . VAL A 1 101 ? 21.013 -11.584 -19.957 1.00 62.41 101 VAL A O 1
ATOM 782 N N . VAL A 1 102 ? 20.440 -13.740 -20.225 1.00 55.62 102 VAL A N 1
ATOM 783 C CA . VAL A 1 102 ? 21.378 -14.002 -21.317 1.00 55.62 102 VAL A CA 1
ATOM 784 C C . VAL A 1 102 ? 20.614 -13.910 -22.633 1.00 55.62 102 VAL A C 1
ATOM 786 O O . VAL A 1 102 ? 20.077 -14.898 -23.121 1.00 55.62 102 VAL A O 1
ATOM 789 N N . ALA A 1 103 ? 20.560 -12.713 -23.214 1.00 53.47 103 ALA A N 1
ATOM 790 C CA . ALA A 1 103 ? 20.136 -12.541 -24.599 1.00 53.47 103 ALA A CA 1
ATOM 791 C C . ALA A 1 103 ? 21.372 -12.374 -25.496 1.00 53.47 103 ALA A C 1
ATOM 793 O O . ALA A 1 103 ? 22.243 -11.542 -25.234 1.00 53.47 103 ALA A O 1
ATOM 794 N N . SER A 1 104 ? 21.456 -13.166 -26.566 1.00 40.56 104 SER A N 1
ATOM 795 C CA . SER A 1 104 ? 22.391 -12.939 -27.668 1.00 40.56 104 SER A CA 1
ATOM 796 C C . SER A 1 104 ? 21.631 -12.272 -28.805 1.00 40.56 104 SER A C 1
ATOM 798 O O . SER A 1 104 ? 20.901 -12.935 -29.536 1.00 40.56 104 SER A O 1
ATOM 800 N N . THR A 1 105 ? 21.809 -10.969 -28.997 1.00 42.25 105 THR A N 1
ATOM 801 C CA . THR A 1 105 ? 21.486 -10.353 -30.284 1.00 42.25 105 THR A CA 1
ATOM 802 C C . THR A 1 105 ? 22.743 -10.346 -31.141 1.00 42.25 105 THR A C 1
ATOM 804 O O . THR A 1 105 ? 23.632 -9.511 -30.980 1.00 42.25 105 THR A O 1
ATOM 807 N N . ARG A 1 106 ? 22.817 -11.271 -32.108 1.00 41.91 106 ARG A N 1
ATOM 808 C CA . ARG A 1 106 ? 23.573 -11.022 -33.342 1.00 41.91 106 ARG A CA 1
ATOM 809 C C . ARG A 1 106 ? 22.879 -9.876 -34.082 1.00 41.91 106 ARG A C 1
ATOM 811 O O . ARG A 1 106 ? 22.013 -10.131 -34.907 1.00 41.91 106 ARG A O 1
ATOM 818 N N . LYS A 1 107 ? 23.247 -8.633 -33.789 1.00 38.81 107 LYS A N 1
ATOM 819 C CA . LYS A 1 107 ? 23.198 -7.503 -34.729 1.00 38.81 107 LYS A CA 1
ATOM 820 C C . LYS A 1 107 ? 24.153 -6.442 -34.201 1.00 38.81 107 LYS A C 1
ATOM 822 O O . LYS A 1 107 ? 24.048 -6.020 -33.058 1.00 38.81 107 LYS A O 1
ATOM 827 N N . LYS A 1 108 ? 25.149 -6.119 -35.020 1.00 43.31 108 LYS A N 1
ATOM 828 C CA . LYS A 1 108 ? 26.374 -5.420 -34.632 1.00 43.31 108 LYS A CA 1
ATOM 829 C C . LYS A 1 108 ? 26.233 -3.892 -34.605 1.00 43.31 108 LYS A C 1
ATOM 831 O O . LYS A 1 108 ? 27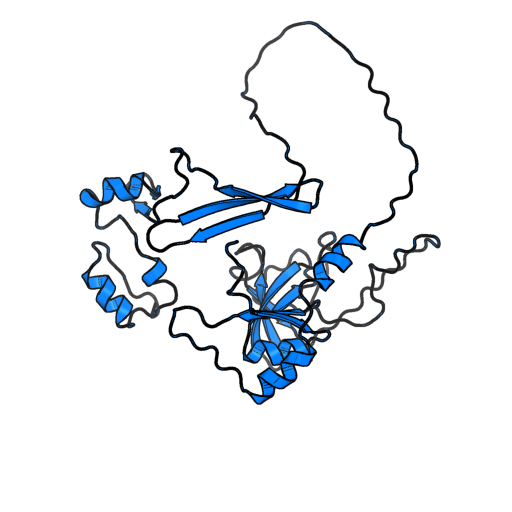.240 -3.238 -34.400 1.00 43.31 108 LYS A O 1
ATOM 836 N N . ASP A 1 109 ? 25.028 -3.339 -34.778 1.00 43.94 109 ASP A N 1
ATOM 837 C CA . ASP A 1 109 ? 24.863 -1.914 -35.113 1.00 43.94 109 ASP A CA 1
ATOM 838 C C . ASP A 1 109 ? 23.673 -1.215 -34.431 1.00 43.94 109 ASP A C 1
ATOM 840 O O . ASP A 1 109 ? 23.100 -0.276 -34.977 1.00 43.94 109 ASP A O 1
ATOM 844 N N . SER A 1 110 ? 23.293 -1.610 -33.216 1.00 42.66 110 SER A N 1
ATOM 845 C CA . SER A 1 110 ? 22.466 -0.735 -32.380 1.00 42.66 110 SER A CA 1
ATOM 846 C C . SER A 1 110 ? 23.168 -0.478 -31.061 1.00 42.66 110 SER A C 1
ATOM 848 O O . SER A 1 110 ? 23.583 -1.396 -30.361 1.00 42.66 110 SER A O 1
ATOM 850 N N . ASN A 1 111 ? 23.276 0.798 -30.699 1.00 42.06 111 ASN A N 1
ATOM 851 C CA . ASN A 1 111 ? 23.813 1.297 -29.431 1.00 42.06 111 ASN A CA 1
ATOM 852 C C . ASN A 1 111 ? 22.890 0.942 -28.231 1.00 42.06 111 ASN A C 1
ATOM 854 O O . ASN A 1 111 ? 22.747 1.700 -27.273 1.00 42.06 111 ASN A O 1
ATOM 858 N N . SER A 1 112 ? 22.194 -0.195 -28.325 1.00 43.38 112 SER A N 1
ATOM 859 C CA . SER A 1 112 ? 21.155 -0.702 -27.436 1.00 43.38 112 SER A CA 1
ATOM 860 C C . SER A 1 112 ? 21.631 -1.938 -26.669 1.00 43.38 112 SER A C 1
ATOM 862 O O . SER A 1 112 ? 20.839 -2.829 -26.376 1.00 43.38 112 SER A O 1
ATOM 864 N N . ASP A 1 113 ? 22.901 -1.956 -26.258 1.00 38.41 113 ASP A N 1
ATOM 865 C CA . ASP A 1 113 ? 23.420 -2.866 -25.221 1.00 38.41 113 ASP A CA 1
ATOM 866 C C . ASP A 1 113 ? 22.730 -2.659 -23.848 1.00 38.41 113 ASP A C 1
ATOM 868 O O . ASP A 1 113 ? 23.056 -3.314 -22.860 1.00 38.41 113 ASP A O 1
ATOM 872 N N . LYS A 1 114 ? 21.758 -1.741 -23.762 1.00 42.66 114 LYS A N 1
ATOM 873 C CA . LYS A 1 114 ? 21.106 -1.304 -22.524 1.00 42.66 114 LYS A CA 1
ATOM 874 C C . LYS A 1 114 ? 20.055 -2.266 -21.963 1.00 42.66 114 LYS A C 1
ATOM 876 O O . LYS A 1 114 ? 19.721 -2.122 -20.793 1.00 42.66 114 LYS A O 1
ATOM 881 N N . TRP A 1 115 ? 19.534 -3.225 -22.735 1.00 44.28 115 TRP A N 1
ATOM 882 C CA . TRP A 1 115 ? 18.363 -4.002 -22.286 1.00 44.28 115 TRP A CA 1
ATOM 883 C C . TRP A 1 115 ? 18.667 -5.307 -21.543 1.00 44.28 115 TRP A C 1
ATOM 885 O O . TRP A 1 115 ? 17.781 -5.846 -20.886 1.00 44.28 115 TRP A O 1
ATOM 895 N N . PHE A 1 116 ? 19.904 -5.812 -21.589 1.00 51.41 116 PHE A N 1
ATOM 896 C CA . PHE A 1 116 ? 20.233 -7.119 -21.013 1.00 51.41 116 PHE A CA 1
ATOM 897 C C . PHE A 1 116 ? 21.519 -7.069 -20.184 1.00 51.41 116 PHE A C 1
ATOM 899 O O . PHE A 1 116 ? 22.634 -7.036 -20.706 1.00 51.41 116 PHE A O 1
ATOM 906 N N . SER A 1 117 ? 21.366 -7.078 -18.857 1.00 50.12 117 SER A N 1
ATOM 907 C CA . SER A 1 117 ? 22.495 -7.182 -17.930 1.00 50.12 117 SER A CA 1
ATOM 908 C C . SER A 1 117 ? 23.099 -8.585 -17.982 1.00 50.12 117 SER A C 1
ATOM 910 O O . SER A 1 117 ? 22.474 -9.554 -17.557 1.00 50.12 117 SER A O 1
ATOM 912 N N . ARG A 1 118 ? 24.369 -8.679 -18.397 1.00 61.00 118 ARG A N 1
ATOM 913 C CA . ARG A 1 118 ? 25.191 -9.899 -18.252 1.00 61.00 118 ARG A CA 1
ATOM 914 C C . ARG A 1 118 ? 25.657 -10.149 -16.811 1.00 61.00 118 ARG A C 1
ATOM 916 O O . ARG A 1 118 ? 26.381 -11.107 -16.562 1.00 61.00 118 ARG A O 1
ATOM 923 N N . LYS A 1 119 ? 25.290 -9.275 -15.869 1.00 64.25 119 LYS A N 1
ATOM 924 C CA . LYS A 1 119 ? 25.590 -9.420 -14.442 1.00 64.25 119 LYS A CA 1
ATOM 925 C C . LYS A 1 119 ? 24.374 -9.988 -13.704 1.00 64.25 119 LYS A C 1
ATOM 927 O O . LYS A 1 119 ? 23.260 -9.556 -14.018 1.00 64.25 119 LYS A O 1
ATOM 932 N N . PRO A 1 120 ? 24.580 -10.884 -12.720 1.00 74.25 120 PRO A N 1
ATOM 933 C CA . PRO A 1 120 ? 23.526 -11.311 -11.808 1.00 74.25 120 PRO A CA 1
ATOM 934 C C . PRO A 1 120 ? 22.836 -10.111 -11.165 1.00 74.25 120 PRO A C 1
ATOM 936 O O . PRO A 1 120 ? 23.504 -9.187 -10.696 1.00 74.25 120 PRO A O 1
ATOM 939 N N . ARG A 1 121 ? 21.506 -10.135 -11.127 1.00 75.75 121 ARG A N 1
ATOM 940 C CA . ARG A 1 121 ? 20.673 -9.169 -10.402 1.00 75.75 121 ARG A CA 1
ATOM 941 C C . ARG A 1 121 ? 19.614 -9.916 -9.603 1.00 75.75 121 ARG A C 1
ATOM 943 O O . ARG A 1 121 ? 19.218 -11.007 -9.998 1.00 75.75 121 ARG A O 1
ATOM 950 N N . HIS A 1 122 ? 19.162 -9.338 -8.497 1.00 88.38 122 HIS A N 1
ATOM 951 C CA . HIS A 1 122 ? 17.996 -9.858 -7.782 1.00 88.38 122 HIS A CA 1
ATOM 952 C C . HIS A 1 122 ? 16.729 -9.716 -8.634 1.00 88.38 122 HIS A C 1
ATOM 954 O O . HIS A 1 122 ? 16.704 -8.952 -9.599 1.00 88.38 122 HIS A O 1
ATOM 960 N N . LEU A 1 123 ? 15.668 -10.424 -8.243 1.00 88.94 123 LEU A N 1
ATOM 961 C CA . LEU A 1 123 ? 14.338 -10.250 -8.837 1.00 88.94 123 LEU A CA 1
ATOM 962 C C . LEU A 1 123 ? 13.771 -8.843 -8.598 1.00 88.94 123 LEU A C 1
ATOM 964 O O . LEU A 1 123 ? 12.948 -8.385 -9.381 1.00 88.94 123 LEU A O 1
ATOM 968 N N . LEU A 1 124 ? 14.207 -8.175 -7.526 1.00 91.19 124 LEU A N 1
ATOM 969 C CA . LEU A 1 124 ? 13.881 -6.783 -7.229 1.00 91.19 124 LEU A CA 1
ATOM 970 C C . LEU A 1 124 ? 15.033 -5.858 -7.645 1.00 91.19 124 LEU A C 1
ATOM 972 O O . LEU A 1 124 ? 16.197 -6.149 -7.348 1.00 91.19 124 LEU A O 1
ATOM 976 N N . SER A 1 125 ? 14.713 -4.729 -8.269 1.00 88.06 125 SER A N 1
ATOM 977 C CA . SER A 1 125 ? 15.676 -3.700 -8.676 1.00 88.06 125 SER A CA 1
ATOM 978 C C . SER A 1 125 ? 15.130 -2.282 -8.499 1.00 88.06 125 SER A C 1
ATOM 980 O O . SER A 1 125 ? 13.968 -2.094 -8.150 1.00 88.06 125 SER A O 1
ATOM 982 N N . ASP A 1 126 ? 15.996 -1.289 -8.735 1.00 85.44 126 ASP A N 1
ATOM 983 C CA . ASP A 1 126 ? 15.637 0.134 -8.835 1.00 85.44 126 ASP A CA 1
ATOM 984 C C . ASP A 1 126 ? 14.861 0.653 -7.620 1.00 85.44 126 ASP A C 1
ATOM 986 O O . ASP A 1 126 ? 13.674 0.971 -7.670 1.00 85.44 126 ASP A O 1
ATOM 990 N N . PHE A 1 127 ? 15.571 0.715 -6.497 1.00 90.06 127 PHE A N 1
ATOM 991 C CA . PHE A 1 127 ? 14.986 0.951 -5.188 1.00 90.06 127 PHE A CA 1
ATOM 992 C C . PHE A 1 127 ? 14.892 2.437 -4.848 1.00 90.06 127 PHE A C 1
ATOM 994 O O . PHE A 1 127 ? 15.907 3.141 -4.816 1.00 90.06 127 PHE A O 1
ATOM 1001 N N . TYR A 1 128 ? 13.693 2.889 -4.482 1.00 88.25 128 TYR A N 1
ATOM 1002 C CA . TYR A 1 128 ? 13.431 4.269 -4.079 1.00 88.25 128 TYR A CA 1
ATOM 1003 C C . TYR A 1 128 ? 12.645 4.338 -2.774 1.00 88.25 128 TYR A C 1
ATOM 1005 O O . TYR A 1 128 ? 11.718 3.565 -2.548 1.00 88.25 128 TYR A O 1
ATOM 1013 N N . SER A 1 129 ? 12.965 5.302 -1.915 1.00 88.06 129 SER A N 1
ATOM 1014 C CA . SER A 1 129 ? 12.127 5.623 -0.755 1.00 88.06 129 SER A CA 1
ATOM 1015 C C . SER A 1 129 ? 11.903 7.122 -0.634 1.00 88.06 129 SER A C 1
ATOM 1017 O O . SER A 1 129 ? 12.691 7.925 -1.136 1.00 88.06 129 SER A O 1
ATOM 1019 N N . ILE A 1 130 ? 10.818 7.495 0.040 1.00 81.31 130 ILE A N 1
ATOM 1020 C CA . ILE A 1 130 ? 10.462 8.891 0.286 1.00 81.31 130 ILE A CA 1
ATOM 1021 C C . ILE A 1 130 ? 10.641 9.229 1.765 1.00 81.31 130 ILE A C 1
ATOM 1023 O O . ILE A 1 130 ? 10.247 8.470 2.652 1.00 81.31 130 ILE A O 1
ATOM 1027 N N . GLY A 1 131 ? 11.252 10.379 2.028 1.00 76.62 131 GLY A N 1
ATOM 1028 C CA . GLY A 1 131 ? 11.171 11.062 3.311 1.00 76.62 131 GLY A CA 1
ATOM 1029 C C . GLY A 1 131 ? 9.895 11.893 3.352 1.00 76.62 131 GLY A C 1
ATOM 1030 O O . GLY A 1 131 ? 9.569 12.585 2.384 1.00 76.62 131 GLY A O 1
ATOM 1031 N N . MET A 1 132 ? 9.161 11.825 4.460 1.00 71.75 132 MET A N 1
ATOM 1032 C CA . MET A 1 132 ? 7.958 12.627 4.665 1.00 71.75 132 MET A CA 1
ATOM 1033 C C . MET A 1 132 ? 8.116 13.506 5.901 1.00 71.75 132 MET A C 1
ATOM 1035 O O . MET A 1 132 ? 8.530 13.037 6.963 1.00 71.75 132 MET A O 1
ATOM 1039 N N . LYS A 1 133 ? 7.728 14.779 5.794 1.00 67.12 133 LYS A N 1
ATOM 1040 C CA . LYS A 1 133 ? 7.557 15.629 6.971 1.00 67.12 133 LYS A CA 1
ATOM 1041 C C . LYS A 1 133 ? 6.403 15.076 7.812 1.00 67.12 133 LYS A C 1
ATOM 1043 O O . LYS A 1 133 ? 5.383 14.678 7.239 1.00 67.12 133 LYS A O 1
ATOM 1048 N N . PRO A 1 134 ? 6.518 15.078 9.151 1.00 59.78 134 PRO A N 1
ATOM 1049 C CA . PRO A 1 134 ? 5.419 14.686 10.021 1.00 59.78 134 PRO A CA 1
ATOM 1050 C C . PRO A 1 134 ? 4.171 15.503 9.677 1.00 59.78 134 PRO A C 1
ATOM 1052 O O . PRO A 1 134 ? 4.206 16.735 9.664 1.00 59.78 134 PRO A O 1
ATOM 1055 N N . GLY A 1 135 ? 3.079 14.815 9.349 1.00 58.84 135 GLY A N 1
ATOM 1056 C CA . GLY A 1 135 ? 1.792 15.459 9.106 1.00 58.84 135 GLY A CA 1
ATOM 1057 C C . GLY A 1 135 ? 1.186 16.024 10.396 1.00 58.84 135 GLY A C 1
ATOM 1058 O O . GLY A 1 135 ? 1.742 15.897 11.481 1.00 58.84 135 GLY A O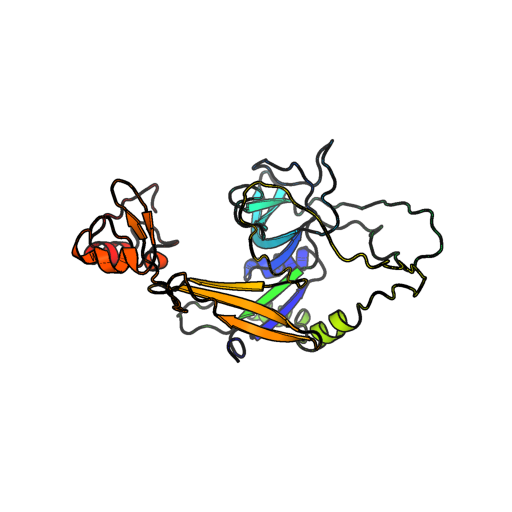 1
ATOM 1059 N N . ARG A 1 136 ? -0.014 16.610 10.300 1.00 53.38 136 ARG A N 1
ATOM 1060 C CA . ARG A 1 136 ? -0.762 17.111 11.476 1.00 53.38 136 ARG A CA 1
ATOM 1061 C C . ARG A 1 136 ? -1.211 16.004 12.444 1.00 53.38 136 ARG A C 1
ATOM 1063 O O . ARG A 1 136 ? -1.663 16.309 13.542 1.00 53.38 136 ARG A O 1
ATOM 1070 N N . LEU A 1 137 ? -1.122 14.739 12.031 1.00 51.16 137 LEU A N 1
ATOM 1071 C CA . LEU A 1 137 ? -1.426 13.587 12.875 1.00 51.16 137 LEU A CA 1
ATOM 1072 C C . LEU A 1 137 ? -0.238 13.291 13.805 1.00 51.16 137 LEU A C 1
ATOM 1074 O O . LEU A 1 137 ? 0.904 13.371 13.358 1.00 51.16 137 LEU A O 1
ATOM 1078 N N . PRO A 1 138 ? -0.470 12.870 15.061 1.00 51.94 138 PRO A N 1
ATOM 1079 C CA . PRO A 1 138 ? 0.586 12.570 16.035 1.00 51.94 138 PRO A CA 1
ATOM 1080 C C . PRO A 1 138 ? 1.353 11.264 15.733 1.00 51.94 138 PRO A C 1
ATOM 1082 O O . PRO A 1 138 ? 1.946 10.665 16.627 1.00 51.94 138 PRO A O 1
ATOM 1085 N N . LEU A 1 139 ? 1.352 10.811 14.477 1.00 52.31 139 LEU A N 1
ATOM 1086 C CA . LEU A 1 139 ? 2.100 9.651 14.013 1.00 52.31 139 LEU A CA 1
ATOM 1087 C C . LEU A 1 139 ? 3.540 10.084 13.737 1.00 52.31 139 LEU A C 1
ATOM 1089 O O . LEU A 1 139 ? 3.851 10.658 12.693 1.00 52.31 139 LEU A O 1
ATOM 1093 N N . LYS A 1 140 ? 4.424 9.837 14.703 1.00 53.53 140 LYS A N 1
ATOM 1094 C CA . LYS A 1 140 ? 5.863 10.013 14.518 1.00 53.53 140 LYS A CA 1
ATOM 1095 C C . LYS A 1 140 ? 6.437 8.711 13.971 1.00 53.53 140 LYS A C 1
ATOM 1097 O O . LYS A 1 140 ? 6.479 7.716 14.687 1.00 53.53 140 LYS A O 1
ATOM 1102 N N . PHE A 1 141 ? 6.891 8.724 12.720 1.00 59.09 141 PHE A N 1
ATOM 1103 C CA . PHE A 1 141 ? 7.826 7.707 12.248 1.00 59.09 141 PHE A CA 1
ATOM 1104 C C . PHE A 1 141 ? 9.129 7.899 13.024 1.00 59.09 141 PHE A C 1
ATOM 1106 O O . PHE A 1 141 ? 9.772 8.943 12.913 1.00 59.09 141 PHE A O 1
ATOM 1113 N N . VAL A 1 142 ? 9.466 6.940 13.884 1.00 62.38 142 VAL A N 1
ATOM 1114 C CA . VAL A 1 142 ? 10.688 6.995 14.690 1.00 62.38 142 VAL A CA 1
ATOM 1115 C C . VAL A 1 142 ? 11.768 6.229 13.940 1.00 62.38 142 VAL A C 1
ATOM 1117 O O . VAL A 1 142 ? 11.884 5.014 14.060 1.00 62.38 142 VAL A O 1
ATOM 1120 N N . GLU A 1 143 ? 12.530 6.948 13.122 1.00 74.69 143 GLU A N 1
ATOM 1121 C CA . GLU A 1 143 ? 13.806 6.456 12.614 1.00 74.69 143 GLU A CA 1
ATOM 1122 C C . GLU A 1 143 ? 14.904 6.764 13.636 1.00 74.69 143 GLU A C 1
ATOM 1124 O O . GLU A 1 143 ? 14.923 7.840 14.238 1.00 74.69 143 GLU A O 1
ATOM 1129 N N . ASP A 1 144 ? 15.812 5.811 13.837 1.00 81.62 144 ASP A N 1
ATOM 1130 C CA . ASP A 1 144 ? 16.978 6.022 14.684 1.00 81.62 144 ASP A CA 1
ATOM 1131 C C . ASP A 1 144 ? 17.823 7.210 14.158 1.00 81.62 144 ASP A C 1
ATOM 1133 O O . ASP A 1 144 ? 18.113 7.272 12.959 1.00 81.62 144 ASP A O 1
ATOM 1137 N N . PRO A 1 145 ? 18.241 8.168 15.009 1.00 83.50 145 PRO A N 1
ATOM 1138 C CA . PRO A 1 145 ? 18.973 9.354 14.561 1.00 83.50 145 PRO A CA 1
ATOM 1139 C C . PRO A 1 145 ? 20.301 9.063 13.850 1.00 83.50 145 PRO A C 1
ATOM 1141 O O . PRO A 1 145 ? 20.730 9.861 13.011 1.00 83.50 145 PRO A O 1
ATOM 1144 N N . GLN A 1 146 ? 20.977 7.961 14.181 1.00 84.00 146 GLN A N 1
ATOM 1145 C CA . GLN A 1 146 ? 22.202 7.547 13.502 1.00 84.00 146 GLN A CA 1
ATOM 1146 C C . GLN A 1 146 ? 21.870 6.970 12.123 1.00 84.00 146 GLN A C 1
ATOM 1148 O O . GLN A 1 146 ? 22.467 7.394 11.132 1.00 84.00 146 GLN A O 1
ATOM 1153 N N . GLN A 1 147 ? 20.847 6.118 12.036 1.00 81.50 147 GLN A N 1
ATOM 1154 C CA . GLN A 1 147 ? 20.352 5.591 10.760 1.00 81.50 147 GLN A CA 1
ATOM 1155 C C . GLN A 1 147 ? 19.871 6.707 9.817 1.00 81.50 147 GLN A C 1
ATOM 1157 O O . GLN A 1 147 ? 20.163 6.673 8.619 1.00 81.50 147 GLN A O 1
ATOM 1162 N N . ALA A 1 148 ? 19.196 7.731 10.350 1.00 82.81 148 ALA A N 1
ATOM 1163 C CA . ALA A 1 148 ? 18.765 8.903 9.590 1.00 82.81 148 ALA A CA 1
ATOM 1164 C C . ALA A 1 148 ? 19.953 9.670 8.985 1.00 82.81 148 ALA A C 1
ATOM 1166 O O . ALA A 1 148 ? 19.905 10.056 7.817 1.00 82.81 148 ALA A O 1
ATOM 1167 N N . LYS A 1 149 ? 21.045 9.853 9.745 1.00 86.62 149 LYS A N 1
ATOM 1168 C CA . LYS A 1 149 ? 22.280 10.478 9.235 1.00 86.62 149 LYS A CA 1
ATOM 1169 C C . LYS A 1 149 ? 22.930 9.641 8.143 1.00 86.62 149 LYS A C 1
ATOM 1171 O O . LYS A 1 149 ? 23.342 10.191 7.126 1.00 86.62 149 LYS A O 1
ATOM 1176 N N . GLU A 1 150 ? 23.005 8.327 8.334 1.00 85.81 150 GLU A N 1
ATOM 1177 C CA . GLU A 1 150 ? 23.568 7.419 7.334 1.00 85.81 150 GLU A CA 1
ATOM 1178 C C . GLU A 1 150 ? 22.758 7.426 6.038 1.00 85.81 150 GLU A C 1
ATOM 1180 O O . GLU A 1 150 ? 23.342 7.377 4.959 1.00 85.81 150 GLU A O 1
ATOM 1185 N N . ASN A 1 151 ? 21.432 7.546 6.126 1.00 85.12 151 ASN A N 1
ATOM 1186 C CA . ASN A 1 151 ? 20.554 7.559 4.960 1.00 85.12 151 ASN A CA 1
ATOM 1187 C C . ASN A 1 151 ? 20.702 8.811 4.088 1.00 85.12 151 ASN A C 1
ATOM 1189 O O . ASN A 1 151 ? 20.399 8.748 2.896 1.00 85.12 151 ASN A O 1
ATOM 1193 N N . LEU A 1 152 ? 21.238 9.918 4.618 1.00 86.62 152 LEU A N 1
ATOM 1194 C CA . LEU A 1 152 ? 21.489 11.133 3.834 1.00 86.62 152 LEU A CA 1
ATOM 1195 C C . LEU A 1 152 ? 22.427 10.898 2.642 1.00 86.62 152 LEU A C 1
ATOM 1197 O O . LEU A 1 152 ? 22.310 11.617 1.656 1.00 86.62 152 LEU A O 1
ATOM 1201 N N . LYS A 1 153 ? 23.298 9.877 2.675 1.00 89.50 153 LYS A N 1
ATOM 1202 C CA . LYS A 1 153 ? 24.175 9.544 1.534 1.00 89.50 153 LYS A CA 1
ATOM 1203 C C . LYS A 1 153 ? 23.422 9.031 0.304 1.00 89.50 153 LYS A C 1
ATOM 1205 O O . LYS A 1 153 ? 23.961 9.071 -0.793 1.00 89.50 153 LYS A O 1
ATOM 1210 N N . TYR A 1 154 ? 22.207 8.518 0.499 1.00 87.19 154 TYR A N 1
ATOM 1211 C CA . TYR A 1 154 ? 21.351 8.006 -0.573 1.00 87.19 154 TYR A CA 1
ATOM 1212 C C . TYR A 1 154 ? 20.357 9.055 -1.068 1.00 87.19 154 TYR A C 1
ATOM 1214 O O . TYR A 1 154 ? 19.581 8.776 -1.983 1.00 87.19 154 TYR A O 1
ATOM 1222 N N . LYS A 1 155 ? 20.330 10.237 -0.437 1.00 87.56 155 LYS A N 1
ATOM 1223 C CA . LYS A 1 155 ? 19.445 11.326 -0.830 1.00 87.56 155 LYS A CA 1
ATOM 1224 C C . LYS A 1 155 ? 19.852 11.818 -2.214 1.00 87.56 155 LYS A C 1
ATOM 1226 O O . LYS A 1 155 ? 21.025 12.085 -2.457 1.00 87.56 155 LYS A O 1
ATOM 1231 N N . ILE A 1 156 ? 18.868 11.975 -3.084 1.00 80.12 156 ILE A N 1
ATOM 1232 C CA . ILE A 1 156 ? 19.055 12.532 -4.423 1.00 80.12 156 ILE A CA 1
ATOM 1233 C C . ILE A 1 156 ? 18.429 13.922 -4.504 1.00 80.12 156 ILE A C 1
ATOM 1235 O O . ILE A 1 156 ? 17.443 14.208 -3.815 1.00 80.12 156 ILE A O 1
ATOM 1239 N N . ASP A 1 157 ? 19.005 14.796 -5.331 1.00 72.69 157 ASP A N 1
ATOM 1240 C CA . ASP A 1 157 ? 18.375 16.074 -5.639 1.00 72.69 157 ASP A CA 1
ATOM 1241 C C . ASP A 1 157 ? 17.194 15.827 -6.586 1.00 72.69 157 ASP A C 1
ATOM 1243 O O . ASP A 1 157 ? 17.345 15.329 -7.704 1.00 72.69 157 ASP A O 1
ATOM 1247 N N . TYR A 1 158 ? 15.995 16.177 -6.122 1.00 55.06 158 TYR A N 1
ATOM 1248 C CA . TYR A 1 158 ? 14.754 16.046 -6.881 1.00 55.06 158 TYR A CA 1
ATOM 1249 C C . TYR A 1 158 ? 14.815 16.774 -8.237 1.00 55.06 158 TYR A C 1
ATOM 1251 O O . TYR A 1 158 ? 14.160 16.352 -9.189 1.00 55.06 158 TYR A O 1
ATOM 1259 N N . LYS A 1 159 ? 15.622 17.839 -8.353 1.00 51.28 159 LYS A N 1
ATOM 1260 C CA . LYS A 1 159 ? 15.801 18.590 -9.605 1.00 51.28 159 LYS A CA 1
ATOM 1261 C C . LYS A 1 159 ? 16.654 17.850 -10.638 1.00 51.28 159 LYS A C 1
ATOM 1263 O O . LYS A 1 159 ? 16.420 18.026 -11.828 1.00 51.28 159 LYS A O 1
ATOM 1268 N N . GLU A 1 160 ? 17.594 17.007 -10.217 1.00 46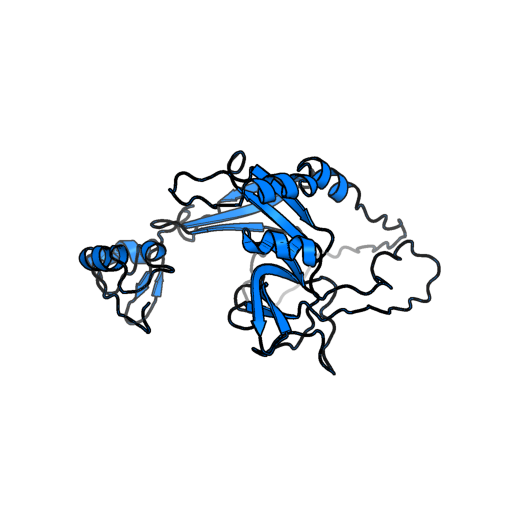.12 160 GLU A N 1
ATOM 1269 C CA . GLU A 1 160 ? 18.479 16.268 -11.132 1.00 46.12 160 GLU A CA 1
ATOM 1270 C C . GLU A 1 160 ? 17.774 15.064 -11.784 1.00 46.12 160 GLU A C 1
ATOM 1272 O O . GLU A 1 160 ? 18.042 14.755 -12.944 1.00 46.12 160 GLU A O 1
ATOM 1277 N N . MET A 1 161 ? 16.793 14.441 -11.112 1.00 43.91 161 MET A N 1
ATOM 1278 C CA . MET A 1 161 ? 15.985 13.351 -11.698 1.00 43.91 161 MET A CA 1
ATOM 1279 C C . MET A 1 161 ? 15.180 13.775 -12.934 1.00 43.91 161 MET A C 1
ATOM 1281 O O . MET A 1 161 ? 14.998 12.973 -13.849 1.00 43.91 161 MET A O 1
ATOM 1285 N N . VAL A 1 162 ? 14.680 15.013 -12.962 1.00 42.69 162 VAL A N 1
ATOM 1286 C CA . VAL A 1 162 ? 13.875 15.530 -14.084 1.00 42.69 162 VAL A CA 1
ATOM 1287 C C . VAL A 1 162 ? 14.746 15.722 -15.331 1.00 42.69 162 VAL A C 1
ATOM 1289 O O . VAL A 1 162 ? 14.312 15.428 -16.441 1.00 42.69 162 VAL A O 1
ATOM 1292 N N . VAL A 1 163 ? 16.007 16.126 -15.147 1.00 35.31 163 VAL A N 1
ATOM 1293 C CA . VAL A 1 163 ? 16.966 16.358 -16.239 1.00 35.31 163 VAL A CA 1
ATOM 1294 C C . VAL A 1 163 ? 17.434 15.040 -16.877 1.00 35.31 163 VAL A C 1
ATOM 1296 O O . VAL A 1 163 ? 17.592 14.964 -18.096 1.00 35.31 163 VAL A O 1
ATOM 1299 N N . ASP A 1 164 ? 17.604 13.973 -16.091 1.00 33.25 164 ASP A N 1
ATOM 1300 C CA . ASP A 1 164 ? 18.016 12.657 -16.610 1.00 33.25 164 ASP A CA 1
ATOM 1301 C C . ASP A 1 164 ? 16.899 11.943 -17.397 1.00 33.25 164 ASP A C 1
ATOM 1303 O O . ASP A 1 164 ? 17.171 11.263 -18.390 1.00 33.25 164 ASP A O 1
ATOM 1307 N N . ALA A 1 165 ? 15.631 12.149 -17.023 1.00 35.19 165 ALA A N 1
ATOM 1308 C CA . ALA A 1 165 ? 14.482 11.648 -17.783 1.00 35.19 165 ALA A CA 1
ATOM 1309 C C . ALA A 1 165 ? 14.331 12.352 -19.148 1.00 35.19 165 ALA A C 1
ATOM 1311 O O . ALA A 1 165 ? 14.015 11.703 -20.144 1.00 35.19 165 ALA A O 1
ATOM 1312 N N . GLN A 1 166 ? 14.640 13.652 -19.222 1.00 36.56 166 GLN A N 1
ATOM 1313 C CA . GLN A 1 166 ? 14.625 14.442 -20.463 1.00 36.56 166 GLN A CA 1
ATOM 1314 C C . GLN A 1 166 ? 15.769 14.081 -21.433 1.00 36.56 166 GLN A C 1
ATOM 1316 O O . GLN A 1 166 ? 15.621 14.223 -22.649 1.00 36.56 166 GLN A O 1
ATOM 1321 N N . ASN A 1 167 ? 16.901 13.576 -20.924 1.00 33.69 167 ASN A N 1
ATOM 1322 C CA . ASN A 1 167 ? 18.057 13.148 -21.729 1.00 33.69 167 ASN A CA 1
ATOM 1323 C C . ASN A 1 167 ? 17.973 11.693 -22.229 1.00 33.69 167 ASN A C 1
ATOM 1325 O O . ASN A 1 167 ? 18.772 11.281 -23.073 1.00 33.69 167 ASN A O 1
ATOM 1329 N N . LEU A 1 168 ? 16.969 10.925 -21.798 1.00 32.66 168 LEU A N 1
ATOM 1330 C CA . LEU A 1 168 ? 16.616 9.604 -22.334 1.00 32.66 168 LEU A CA 1
ATOM 1331 C C . LEU A 1 168 ? 15.843 9.689 -23.670 1.00 32.66 168 LEU A C 1
ATOM 1333 O O . LEU A 1 168 ? 15.074 8.790 -24.010 1.00 32.66 168 LEU A O 1
ATOM 1337 N N . LYS A 1 169 ? 16.090 10.734 -24.477 1.00 32.31 169 LYS A N 1
ATOM 1338 C CA . LYS A 1 169 ? 15.689 10.787 -25.889 1.00 32.31 169 LYS A CA 1
ATOM 1339 C C . LYS A 1 169 ? 16.383 9.654 -26.645 1.00 32.31 169 LYS A C 1
ATOM 1341 O O . LYS A 1 169 ? 17.547 9.754 -27.037 1.00 32.31 169 LYS A O 1
ATOM 1346 N N . PHE A 1 170 ? 15.657 8.561 -26.863 1.00 27.22 170 PHE A N 1
ATOM 1347 C CA . PHE A 1 170 ? 15.971 7.604 -27.913 1.00 27.22 170 PHE A CA 1
ATOM 1348 C C . PHE A 1 170 ? 16.086 8.371 -29.235 1.00 27.22 170 PHE A C 1
ATOM 1350 O O . PHE A 1 170 ? 15.101 8.880 -29.760 1.00 27.22 170 PHE A O 1
ATOM 1357 N N . LYS A 1 171 ? 17.307 8.455 -29.773 1.00 27.47 171 LYS A N 1
ATOM 1358 C CA . LYS A 1 171 ? 17.523 8.723 -31.195 1.00 27.47 171 LYS A CA 1
ATOM 1359 C C . LYS A 1 171 ? 16.906 7.559 -31.969 1.00 27.47 171 LYS A C 1
ATOM 1361 O O . LYS A 1 171 ? 17.533 6.508 -32.085 1.00 27.47 171 LYS A O 1
ATOM 1366 N N . ILE A 1 172 ? 15.686 7.733 -32.462 1.00 25.72 172 ILE A N 1
ATOM 1367 C CA . ILE A 1 172 ? 15.184 6.928 -33.575 1.00 25.72 172 ILE A CA 1
ATOM 1368 C C . ILE A 1 172 ? 15.738 7.595 -34.844 1.00 25.72 172 ILE A C 1
ATOM 1370 O O . ILE A 1 172 ? 15.586 8.810 -34.980 1.00 25.72 172 ILE A O 1
ATOM 1374 N N . PRO A 1 173 ? 16.456 6.868 -35.718 1.00 25.16 173 PRO A N 1
ATOM 1375 C CA . PRO A 1 173 ? 16.945 7.422 -36.973 1.00 25.16 173 PRO A CA 1
ATOM 1376 C C . PRO A 1 173 ? 15.759 7.819 -37.853 1.00 25.16 173 PRO A C 1
ATOM 1378 O O . PRO A 1 173 ? 14.796 7.062 -37.968 1.00 25.16 173 PRO A O 1
ATOM 1381 N N . GLU A 1 174 ? 15.851 8.980 -38.493 1.00 32.81 174 GLU A N 1
ATOM 1382 C CA . GLU A 1 174 ? 15.011 9.319 -39.638 1.00 32.81 174 GLU A CA 1
ATOM 1383 C C . GLU A 1 174 ? 15.295 8.301 -40.752 1.00 32.81 174 GLU A C 1
ATOM 1385 O O . GLU A 1 174 ? 16.358 8.323 -41.370 1.00 32.81 174 GLU A O 1
ATOM 1390 N N . SER A 1 175 ? 14.375 7.369 -40.989 1.00 28.56 175 SER A N 1
ATOM 1391 C CA . SER A 1 175 ? 14.324 6.632 -42.250 1.00 28.56 175 SER A CA 1
ATOM 1392 C C . SER A 1 175 ? 12.876 6.281 -42.581 1.00 28.56 175 SER A C 1
ATOM 1394 O O . SER A 1 175 ? 12.310 5.341 -42.026 1.00 28.56 175 SER A O 1
ATOM 1396 N N . GLU A 1 176 ? 12.316 7.132 -43.439 1.00 35.22 176 GLU A N 1
ATOM 1397 C CA . GLU A 1 176 ? 11.405 6.836 -44.548 1.00 35.22 176 GLU A CA 1
ATOM 1398 C C . GLU A 1 176 ? 10.382 5.713 -44.352 1.00 35.22 176 GLU A C 1
ATOM 1400 O O . GLU A 1 176 ? 10.693 4.541 -44.525 1.00 35.22 176 GLU A O 1
ATOM 1405 N N . PHE A 1 177 ? 9.122 6.098 -44.141 1.00 22.89 177 PHE A N 1
ATOM 1406 C CA . PHE A 1 177 ? 7.993 5.444 -44.803 1.00 22.89 177 PHE A CA 1
ATOM 1407 C C . PHE A 1 177 ? 6.936 6.505 -45.134 1.00 22.89 177 PHE A C 1
ATOM 1409 O O . PHE A 1 177 ? 6.220 6.987 -44.258 1.00 22.89 177 PHE A O 1
ATOM 1416 N N . GLU A 1 178 ? 6.878 6.885 -46.412 1.00 25.44 178 GLU A N 1
ATOM 1417 C CA . GLU A 1 178 ? 5.723 7.546 -47.017 1.00 25.44 178 GLU A CA 1
ATOM 1418 C C . GLU A 1 178 ? 4.541 6.570 -47.035 1.00 25.44 178 GLU A C 1
ATOM 1420 O O . GLU A 1 178 ? 4.675 5.428 -47.479 1.00 25.44 178 GLU A O 1
ATOM 1425 N N . ILE A 1 179 ? 3.366 7.029 -46.608 1.00 23.02 179 ILE A N 1
ATOM 1426 C CA . ILE A 1 179 ? 2.096 6.430 -47.016 1.00 23.02 179 ILE A CA 1
ATOM 1427 C C . ILE A 1 179 ? 1.277 7.556 -47.643 1.00 23.02 179 ILE A C 1
ATOM 1429 O O . ILE A 1 179 ? 0.785 8.443 -46.948 1.00 23.02 179 ILE A O 1
ATOM 1433 N N . MET A 1 180 ? 1.190 7.524 -48.974 1.00 20.56 180 MET A N 1
ATOM 1434 C CA . MET A 1 180 ? 0.237 8.303 -49.761 1.00 20.56 180 MET A CA 1
ATOM 1435 C C . MET A 1 180 ? -1.185 7.879 -49.384 1.00 20.56 180 MET A C 1
ATOM 1437 O O . MET A 1 180 ? -1.517 6.696 -49.451 1.00 20.56 180 MET A O 1
ATOM 1441 N N . VAL A 1 181 ? -2.013 8.849 -49.004 1.00 23.31 181 VAL A N 1
ATOM 1442 C CA . VAL A 1 181 ? -3.460 8.686 -48.841 1.00 23.31 181 VAL A CA 1
ATOM 1443 C C . VAL A 1 181 ? -4.113 9.186 -50.128 1.00 23.31 181 VAL A C 1
ATOM 1445 O O . VAL A 1 181 ? -3.906 10.337 -50.506 1.00 23.31 181 VAL A O 1
ATOM 1448 N N . SER A 1 182 ? -4.852 8.317 -50.818 1.00 25.69 182 SER A N 1
ATOM 1449 C CA . SER A 1 182 ? -5.826 8.710 -51.839 1.00 25.69 182 SER A CA 1
ATOM 1450 C C . SER A 1 182 ? -7.164 8.993 -51.154 1.00 25.69 182 SER A C 1
ATOM 1452 O O . SER A 1 182 ? -7.625 8.178 -50.355 1.00 25.69 182 SER A O 1
ATOM 1454 N N . GLU A 1 183 ? -7.741 10.157 -51.440 1.00 29.47 183 GLU A N 1
ATOM 1455 C CA . GLU A 1 183 ? -9.081 10.571 -51.014 1.00 29.47 183 GLU A CA 1
ATOM 1456 C C . GLU A 1 183 ? -10.135 9.943 -51.931 1.00 29.47 183 GLU A C 1
ATOM 1458 O O . GLU A 1 183 ? -9.944 9.950 -53.145 1.00 29.47 183 GLU A O 1
ATOM 1463 N N . ASP A 1 184 ? -11.245 9.469 -51.361 1.00 26.25 184 ASP A N 1
ATOM 1464 C CA . ASP A 1 184 ? -12.470 9.162 -52.103 1.00 26.25 184 ASP A CA 1
ATOM 1465 C C . ASP A 1 184 ? -13.672 9.775 -51.359 1.00 26.25 184 ASP A C 1
ATOM 1467 O O . ASP A 1 184 ? -13.865 9.527 -50.164 1.00 26.25 184 ASP A O 1
ATOM 1471 N N . GLU A 1 185 ? -14.474 10.568 -52.078 1.00 28.30 185 GLU A N 1
ATOM 1472 C CA . GLU A 1 185 ? -15.812 11.028 -51.685 1.00 28.30 185 GLU A CA 1
ATOM 1473 C C . GLU A 1 185 ? -16.903 10.270 -52.472 1.00 28.30 185 GLU A C 1
ATOM 1475 O O . GLU A 1 185 ? -16.773 10.059 -53.677 1.00 28.30 185 GLU A O 1
ATOM 1480 N N . GLU A 1 186 ? -17.970 9.934 -51.730 1.00 30.39 186 GLU A N 1
ATOM 1481 C CA . GLU A 1 186 ? -19.399 9.797 -52.095 1.00 30.39 186 GLU A CA 1
ATOM 1482 C C . GLU A 1 186 ? -19.874 8.710 -53.094 1.00 30.39 186 GLU A C 1
ATOM 1484 O O . GLU A 1 186 ? -19.619 8.757 -54.293 1.00 30.39 186 GLU A O 1
ATOM 1489 N N . ASP A 1 187 ? -20.639 7.716 -52.602 1.00 26.62 187 ASP A N 1
ATOM 1490 C CA . ASP A 1 187 ? -22.127 7.711 -52.567 1.00 26.62 187 ASP A CA 1
ATOM 1491 C C . ASP A 1 187 ? -22.728 6.281 -52.487 1.00 26.62 187 ASP A C 1
ATOM 1493 O O . ASP A 1 187 ? -22.305 5.377 -53.207 1.00 26.62 187 ASP A O 1
ATOM 1497 N N . GLY A 1 188 ? -23.795 6.099 -51.684 1.00 26.84 188 GLY A N 1
ATOM 1498 C CA . GLY A 1 188 ? -24.828 5.064 -51.923 1.00 26.84 188 GLY A CA 1
ATOM 1499 C C . GLY A 1 188 ? -25.169 4.053 -50.805 1.00 26.84 188 GLY A C 1
ATOM 1500 O O . GLY A 1 188 ? -24.510 3.031 -50.667 1.00 26.84 188 GLY A O 1
ATOM 1501 N N . GLU A 1 189 ? -26.261 4.344 -50.081 1.00 29.67 189 GLU A N 1
ATOM 1502 C CA . GLU A 1 189 ? -27.292 3.485 -49.434 1.00 29.67 189 GLU A CA 1
ATOM 1503 C C . GLU A 1 189 ? -27.021 1.996 -49.059 1.00 29.67 189 GLU A C 1
ATOM 1505 O O . GLU A 1 189 ? -26.853 1.152 -49.933 1.00 29.67 189 GLU A O 1
ATOM 1510 N N . GLN A 1 190 ? -27.199 1.630 -47.771 1.00 27.97 190 GLN A N 1
ATOM 1511 C CA . GLN A 1 190 ? -28.317 0.796 -47.241 1.00 27.97 190 GLN A CA 1
ATOM 1512 C C . GLN A 1 190 ? -28.092 0.324 -45.780 1.00 27.97 190 GLN A C 1
ATOM 1514 O O . GLN A 1 190 ? -27.043 -0.206 -45.430 1.00 27.97 190 GLN A O 1
ATOM 1519 N N . ASP A 1 191 ? -29.136 0.536 -44.970 1.00 27.59 191 ASP A N 1
ATOM 1520 C CA . ASP A 1 191 ? -29.552 -0.011 -43.663 1.00 27.59 191 ASP A CA 1
ATOM 1521 C C . ASP A 1 191 ? -28.640 -0.969 -42.858 1.00 27.59 191 ASP A C 1
ATOM 1523 O O . ASP A 1 191 ? -28.369 -2.098 -43.264 1.00 27.59 191 ASP A O 1
ATOM 1527 N N . MET A 1 192 ? -28.330 -0.589 -41.609 1.00 26.03 192 MET A N 1
ATOM 1528 C CA . MET A 1 192 ? -28.869 -1.179 -40.359 1.00 26.03 192 MET A CA 1
ATOM 1529 C C . MET A 1 192 ? -28.061 -0.711 -39.131 1.00 26.03 192 MET A C 1
ATOM 1531 O O . MET A 1 192 ? -26.859 -0.478 -39.204 1.00 26.03 192 MET A O 1
ATOM 1535 N N . ASP A 1 193 ? -28.772 -0.568 -38.012 1.00 30.28 193 ASP A N 1
ATOM 1536 C CA . ASP A 1 193 ? -28.368 -0.033 -36.705 1.00 30.28 193 ASP A CA 1
ATOM 1537 C C . ASP A 1 193 ? -26.991 -0.482 -36.172 1.00 30.28 193 ASP A C 1
ATOM 1539 O O . ASP A 1 193 ? -26.613 -1.637 -36.335 1.00 30.28 193 ASP A O 1
ATOM 1543 N N . VAL A 1 194 ? -26.282 0.411 -35.461 1.00 29.80 194 VAL A N 1
ATOM 1544 C CA . VAL A 1 194 ? -25.946 0.341 -34.013 1.00 29.80 194 VAL A CA 1
ATOM 1545 C C . VAL A 1 194 ? -25.089 1.573 -33.653 1.00 29.80 194 VAL A C 1
ATOM 1547 O O . VAL A 1 194 ? -24.091 1.870 -34.306 1.00 29.80 194 VAL A O 1
ATOM 1550 N N . GLU A 1 195 ? -25.493 2.289 -32.599 1.00 35.62 195 GLU A N 1
ATOM 1551 C CA . GLU A 1 195 ? -24.827 3.453 -31.994 1.00 35.62 195 GLU A CA 1
ATOM 1552 C C . GLU A 1 195 ? -23.297 3.289 -31.849 1.00 35.62 195 GLU A C 1
ATOM 1554 O O . GLU A 1 195 ? -22.823 2.362 -31.189 1.00 35.62 195 GLU A O 1
ATOM 1559 N N . GLN A 1 196 ? -22.514 4.219 -32.416 1.00 32.38 196 GLN A N 1
ATOM 1560 C CA . GLN A 1 196 ? -21.070 4.315 -32.177 1.00 32.38 196 GLN A CA 1
ATOM 1561 C C . GLN A 1 196 ? -20.733 5.447 -31.204 1.00 32.38 196 GLN A C 1
ATOM 1563 O O . GLN A 1 196 ? -20.848 6.636 -31.492 1.00 32.38 196 GLN A O 1
ATOM 1568 N N . ASP A 1 197 ? -20.290 4.985 -30.042 1.00 29.06 197 ASP A N 1
ATOM 1569 C CA . ASP A 1 197 ? -19.497 5.631 -29.008 1.00 29.06 197 ASP A CA 1
ATOM 1570 C C . ASP A 1 197 ? -18.551 6.725 -29.551 1.00 29.06 197 ASP A C 1
ATOM 1572 O O . ASP A 1 197 ? -17.643 6.463 -30.347 1.00 29.06 197 ASP A O 1
ATOM 1576 N N . MET A 1 198 ? -18.742 7.969 -29.095 1.00 29.11 198 MET A N 1
ATOM 1577 C CA . MET A 1 198 ? -17.832 9.099 -29.329 1.00 29.11 198 MET A CA 1
ATOM 1578 C C . MET A 1 198 ? -16.555 8.933 -28.489 1.00 29.11 198 MET A C 1
ATOM 1580 O O . MET A 1 198 ? -16.277 9.682 -27.551 1.00 29.11 198 MET A O 1
ATOM 1584 N N . GLY A 1 199 ? -15.754 7.927 -28.836 1.00 25.70 199 GLY A N 1
ATOM 1585 C CA . GLY A 1 199 ? -14.453 7.668 -28.239 1.00 25.70 199 GLY A CA 1
ATOM 1586 C C . GLY A 1 199 ? -13.390 8.614 -28.792 1.00 25.70 199 GLY A C 1
ATOM 1587 O O . GLY A 1 199 ? -12.737 8.316 -29.793 1.00 25.70 199 GLY A O 1
ATOM 1588 N N . VAL A 1 200 ? -13.156 9.740 -28.115 1.00 27.31 200 VAL A N 1
ATOM 1589 C CA . VAL A 1 200 ? -11.937 10.539 -28.312 1.00 27.31 200 VAL A CA 1
ATOM 1590 C C . VAL A 1 200 ? -10.727 9.656 -27.970 1.00 27.31 200 VAL A C 1
ATOM 1592 O O . VAL A 1 200 ? -10.472 9.346 -26.807 1.00 27.31 200 VAL A O 1
ATOM 1595 N N . LYS A 1 201 ? -9.957 9.236 -28.983 1.00 27.05 201 LYS A N 1
ATOM 1596 C CA . LYS A 1 201 ? -8.677 8.534 -28.795 1.00 27.05 201 LYS A CA 1
ATOM 1597 C C . LYS A 1 201 ? -7.618 9.518 -28.296 1.00 27.05 201 LYS A C 1
ATOM 1599 O O . LYS A 1 201 ? -6.936 10.163 -29.087 1.00 27.05 201 LYS A O 1
ATOM 1604 N N . ILE A 1 202 ? -7.460 9.615 -26.979 1.00 32.06 202 ILE A N 1
ATOM 1605 C CA . ILE A 1 202 ? -6.394 10.403 -26.352 1.00 32.06 202 ILE A CA 1
ATOM 1606 C C . ILE A 1 202 ? -5.119 9.544 -26.293 1.00 32.06 202 ILE A C 1
ATOM 1608 O O . ILE A 1 202 ? -5.038 8.588 -25.525 1.00 32.06 202 ILE A O 1
ATOM 1612 N N . LYS A 1 203 ? -4.117 9.870 -27.120 1.00 31.91 203 LYS A N 1
ATOM 1613 C CA . LYS A 1 203 ? -2.753 9.317 -27.036 1.00 31.91 203 LYS A CA 1
ATOM 1614 C C . LYS A 1 203 ? -1.952 10.124 -26.004 1.00 31.91 203 LYS A C 1
ATOM 1616 O O . LYS A 1 203 ? -1.550 11.246 -26.287 1.00 31.91 203 LYS A O 1
ATOM 1621 N N . GLY A 1 204 ? -1.728 9.549 -24.825 1.00 44.12 204 GLY A N 1
ATOM 1622 C CA . GLY A 1 204 ? -0.869 10.087 -23.765 1.00 44.12 204 GLY A CA 1
ATOM 1623 C C . GLY A 1 204 ? -1.030 9.290 -22.466 1.00 44.12 204 GLY A C 1
ATOM 1624 O O . GLY A 1 204 ? -2.123 8.803 -22.179 1.00 44.12 204 GLY A O 1
ATOM 1625 N N . ASP A 1 205 ? 0.041 9.134 -21.684 1.00 55.50 205 ASP A N 1
ATOM 1626 C CA . ASP A 1 205 ? 0.002 8.454 -20.382 1.00 55.50 205 ASP A CA 1
ATOM 1627 C C . ASP A 1 205 ? -0.798 9.288 -19.370 1.00 55.50 205 ASP A C 1
ATOM 1629 O O . ASP A 1 205 ? -0.266 10.151 -18.671 1.00 55.50 205 ASP A O 1
ATOM 1633 N N . PHE A 1 206 ? -2.097 9.030 -19.275 1.00 58.56 206 PHE A N 1
ATOM 1634 C CA . PHE A 1 206 ? -2.967 9.686 -18.310 1.00 58.56 206 PHE A CA 1
ATOM 1635 C C . PHE A 1 206 ? -2.786 9.091 -16.911 1.00 58.56 206 PHE A C 1
ATOM 1637 O O . PHE A 1 206 ? -2.792 7.868 -16.734 1.00 58.56 206 PHE A O 1
ATOM 1644 N N . LYS A 1 207 ? -2.641 9.941 -15.892 1.00 60.50 207 LYS A N 1
ATOM 1645 C CA . LYS A 1 207 ? -2.618 9.513 -14.486 1.00 60.50 207 LYS A CA 1
ATOM 1646 C C . LYS A 1 207 ? -3.919 9.915 -13.801 1.00 60.50 207 LYS A C 1
ATOM 1648 O O . LYS A 1 207 ? -4.384 11.041 -13.949 1.00 60.50 207 LYS A O 1
ATOM 1653 N N . LEU A 1 208 ? -4.474 8.993 -13.018 1.00 67.25 208 LEU A N 1
ATOM 1654 C CA . LEU A 1 208 ? -5.647 9.231 -12.184 1.00 67.25 208 LEU A CA 1
ATOM 1655 C C . LEU A 1 208 ? -5.225 9.402 -10.724 1.00 67.25 208 LEU A C 1
ATOM 1657 O O . LEU A 1 208 ? -4.606 8.513 -10.139 1.00 67.25 208 LEU A O 1
ATOM 1661 N N . GLY A 1 209 ? -5.575 10.533 -10.123 1.00 67.00 209 GLY A N 1
ATOM 1662 C CA . GLY A 1 209 ? -5.477 10.751 -8.685 1.00 67.00 209 GLY A CA 1
ATOM 1663 C C . GLY A 1 209 ? -6.832 10.515 -8.030 1.00 67.00 209 GLY A C 1
ATOM 1664 O O . GLY A 1 209 ? -7.807 11.160 -8.392 1.00 67.00 209 GLY A O 1
ATOM 1665 N N . ILE A 1 210 ? -6.907 9.614 -7.051 1.00 73.00 210 ILE A N 1
ATOM 1666 C CA . ILE A 1 210 ? -8.142 9.350 -6.300 1.00 73.00 210 ILE A CA 1
ATOM 1667 C C . ILE A 1 210 ? -7.953 9.830 -4.865 1.00 73.00 210 ILE A C 1
ATOM 1669 O O . ILE A 1 210 ? -7.097 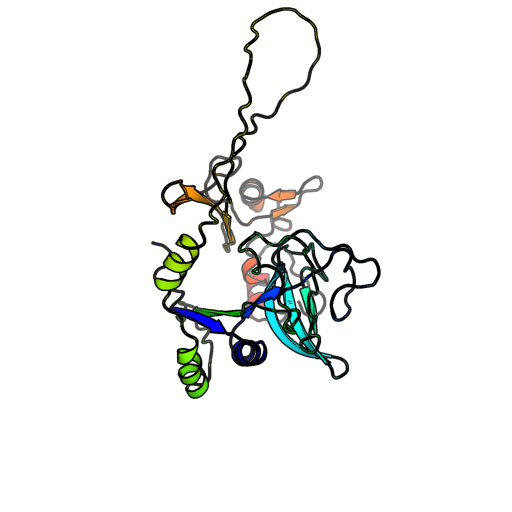9.331 -4.131 1.00 73.00 210 ILE A O 1
ATOM 1673 N N . HIS A 1 211 ? -8.780 10.781 -4.440 1.00 75.75 211 HIS A N 1
ATOM 1674 C CA . HIS A 1 211 ? -8.880 11.157 -3.039 1.00 75.75 211 HIS A CA 1
ATOM 1675 C C . HIS A 1 211 ? -10.028 10.393 -2.388 1.00 75.75 211 HIS A C 1
ATOM 1677 O O . HIS A 1 211 ? -11.192 10.703 -2.621 1.00 75.75 211 HIS A O 1
ATOM 1683 N N . LEU A 1 212 ? -9.712 9.426 -1.525 1.00 78.94 212 LEU A N 1
ATOM 1684 C CA . LEU A 1 212 ? -10.710 8.766 -0.686 1.00 78.94 212 LEU A CA 1
ATOM 1685 C C . LEU A 1 212 ? -10.818 9.499 0.655 1.00 78.94 212 LEU A C 1
ATOM 1687 O O . LEU A 1 212 ? -10.055 9.219 1.584 1.00 78.94 212 LEU A O 1
ATOM 1691 N N . GLY A 1 213 ? -11.722 10.470 0.761 1.00 73.56 213 GLY A N 1
ATOM 1692 C CA . GLY A 1 213 ? -12.014 11.154 2.022 1.00 73.56 213 GLY A CA 1
ATOM 1693 C C . GLY A 1 213 ? -12.934 10.335 2.931 1.00 73.56 213 GLY A C 1
ATOM 1694 O O . GLY A 1 213 ? -13.378 9.245 2.583 1.00 73.56 213 GLY A O 1
ATOM 1695 N N . THR A 1 214 ? -13.200 10.851 4.133 1.00 74.56 214 THR A N 1
ATOM 1696 C CA . THR A 1 214 ? -14.154 10.215 5.060 1.00 74.56 214 THR A CA 1
ATOM 1697 C C . THR A 1 214 ? -15.595 10.426 4.597 1.00 74.56 214 THR A C 1
ATOM 1699 O O . THR A 1 214 ? -16.380 9.489 4.613 1.00 74.56 214 THR A O 1
ATOM 1702 N N . THR A 1 215 ? -15.919 11.641 4.144 1.00 75.31 215 THR A N 1
ATOM 1703 C CA . THR A 1 215 ? -17.288 12.037 3.769 1.00 75.31 215 THR A CA 1
ATOM 1704 C C . THR A 1 215 ? -17.467 12.204 2.263 1.00 75.31 215 THR A C 1
ATOM 1706 O O . THR A 1 215 ? -18.534 11.895 1.751 1.00 75.31 215 THR A O 1
ATOM 1709 N N . TYR A 1 216 ? -16.432 12.657 1.553 1.00 79.19 216 TYR A N 1
ATOM 1710 C CA . TYR A 1 216 ? -16.448 12.850 0.104 1.00 79.19 216 TYR A CA 1
ATOM 1711 C C . TYR A 1 216 ? -15.172 12.296 -0.524 1.00 79.19 216 TYR A C 1
ATOM 1713 O O . TYR A 1 216 ? -14.100 12.353 0.083 1.00 79.19 216 TYR A O 1
ATOM 1721 N N . CYS A 1 217 ? -15.285 11.808 -1.750 1.00 74.00 217 CYS A N 1
ATOM 1722 C CA . CYS A 1 217 ? -14.180 11.462 -2.619 1.00 74.00 217 CYS A CA 1
ATOM 1723 C C . CYS A 1 217 ? -14.186 12.342 -3.871 1.00 74.00 217 CYS A C 1
ATOM 1725 O O . CYS A 1 217 ? -15.201 12.936 -4.238 1.00 74.00 217 CYS A O 1
ATOM 1727 N N . CYS A 1 218 ? -13.036 12.439 -4.522 1.00 77.19 218 CYS A N 1
ATOM 1728 C CA . CYS A 1 218 ? -12.921 13.034 -5.844 1.00 77.19 218 CYS A CA 1
ATOM 1729 C C . CYS A 1 218 ? -11.874 12.276 -6.652 1.00 77.19 218 CYS A C 1
ATOM 1731 O O . CYS A 1 218 ? -11.005 11.593 -6.094 1.00 77.19 218 CYS A O 1
ATOM 1733 N N . ILE A 1 219 ? -11.973 12.405 -7.967 1.00 71.88 219 ILE A N 1
ATOM 1734 C CA . ILE A 1 219 ? -11.005 11.860 -8.903 1.00 71.88 219 ILE A CA 1
ATOM 1735 C C . ILE A 1 219 ? -10.492 12.986 -9.786 1.00 71.88 219 ILE A C 1
ATOM 1737 O O . ILE A 1 219 ? -11.256 13.825 -10.261 1.00 71.88 219 ILE A O 1
ATOM 1741 N N . CYS A 1 220 ? -9.181 13.032 -9.962 1.00 69.12 220 CYS A N 1
ATOM 1742 C CA . CYS A 1 220 ? -8.532 13.945 -10.871 1.00 69.12 220 CYS A CA 1
ATOM 1743 C C . CYS A 1 220 ? -7.753 13.187 -11.935 1.00 69.12 220 CYS A C 1
ATOM 1745 O O . CYS A 1 220 ? -7.285 12.065 -11.767 1.00 69.12 220 CYS A O 1
ATOM 1747 N N . SER A 1 221 ? -7.665 13.878 -13.040 1.00 69.25 221 SER A N 1
ATOM 1748 C CA . SER A 1 221 ? -7.062 13.577 -14.308 1.00 69.25 221 SER A CA 1
ATOM 1749 C C . SER A 1 221 ? -5.773 14.383 -14.360 1.00 69.25 221 SER A C 1
ATOM 1751 O O . SER A 1 221 ? -5.792 15.565 -14.020 1.00 69.25 221 SER A O 1
ATOM 1753 N N . ALA A 1 222 ? -4.646 13.774 -14.710 1.00 69.25 222 ALA A N 1
ATOM 1754 C CA . ALA A 1 222 ? -3.409 14.497 -14.970 1.00 69.25 222 ALA A CA 1
ATOM 1755 C C . ALA A 1 222 ? -2.801 14.004 -16.279 1.00 69.25 222 ALA A C 1
ATOM 1757 O O . ALA A 1 222 ? -2.601 12.799 -16.468 1.00 69.25 222 ALA A O 1
ATOM 1758 N N . LYS A 1 223 ? -2.490 14.953 -17.159 1.00 60.47 223 LYS A N 1
ATOM 1759 C CA . LYS A 1 223 ? -1.780 14.723 -18.414 1.00 60.47 223 LYS A CA 1
ATOM 1760 C C . LYS A 1 223 ? -0.575 15.654 -18.489 1.00 60.47 223 LYS A C 1
ATOM 1762 O O . LYS A 1 223 ? -0.643 16.808 -18.064 1.00 60.47 223 LYS A O 1
ATOM 1767 N N . LEU A 1 224 ? 0.514 15.131 -19.028 1.00 55.06 224 LEU A N 1
ATOM 1768 C CA . LEU A 1 224 ? 1.612 15.951 -19.519 1.00 55.06 224 LEU A CA 1
ATOM 1769 C C . LEU A 1 224 ? 1.211 16.461 -20.899 1.00 55.06 224 LEU A C 1
ATOM 1771 O O . LEU A 1 224 ? 0.720 15.680 -21.718 1.00 55.06 224 LEU A O 1
ATOM 1775 N N . ASP A 1 225 ? 1.343 17.760 -21.122 1.00 62.94 225 ASP A N 1
ATOM 1776 C CA . ASP A 1 225 ? 1.221 18.317 -22.463 1.00 62.94 225 ASP A CA 1
ATOM 1777 C C . ASP A 1 225 ? 2.537 18.189 -23.248 1.00 62.94 225 ASP A C 1
ATOM 1779 O O . ASP A 1 225 ? 3.526 17.626 -22.775 1.00 62.94 225 ASP A O 1
ATOM 1783 N N . GLU A 1 226 ? 2.536 18.691 -24.482 1.00 57.25 226 GLU A N 1
ATOM 1784 C CA . GLU A 1 226 ? 3.684 18.638 -25.395 1.00 57.25 226 GLU A CA 1
ATOM 1785 C C . GLU A 1 226 ? 4.896 19.458 -24.910 1.00 57.25 226 GLU A C 1
ATOM 1787 O O . GLU A 1 226 ? 5.986 19.326 -25.468 1.00 57.25 226 GLU A O 1
ATOM 1792 N N . PHE A 1 227 ? 4.725 20.283 -23.870 1.00 66.69 227 PHE A N 1
ATOM 1793 C CA . PHE A 1 227 ? 5.761 21.123 -23.267 1.00 66.69 227 PHE A CA 1
ATOM 1794 C C . PHE A 1 227 ? 6.236 20.597 -21.905 1.00 66.69 227 PHE A C 1
ATOM 1796 O O . PHE A 1 227 ? 6.913 21.320 -21.173 1.00 66.69 227 PHE A O 1
ATOM 1803 N N . ASP A 1 228 ? 5.908 19.344 -21.570 1.00 53.72 228 ASP A N 1
ATOM 1804 C CA . ASP A 1 228 ? 6.180 18.720 -20.271 1.00 53.72 228 ASP A CA 1
ATOM 1805 C C . ASP A 1 228 ? 5.519 19.458 -19.083 1.00 53.72 228 ASP A C 1
ATOM 1807 O O . ASP A 1 228 ? 5.915 19.276 -17.924 1.00 53.72 228 ASP A O 1
ATOM 1811 N N . GLU A 1 229 ? 4.479 20.264 -19.325 1.00 56.97 229 GLU A N 1
ATOM 1812 C CA . GLU A 1 229 ? 3.685 20.865 -18.259 1.00 56.97 229 GLU A CA 1
ATOM 1813 C C . GLU A 1 229 ? 2.566 19.912 -17.825 1.00 56.97 229 GLU A C 1
ATOM 1815 O O . GLU A 1 229 ? 1.840 19.311 -18.621 1.00 56.97 229 GLU A O 1
ATOM 1820 N N . ILE A 1 230 ? 2.414 19.751 -16.507 1.00 61.31 230 ILE A N 1
ATOM 1821 C CA . ILE A 1 230 ? 1.335 18.940 -15.945 1.00 61.31 230 ILE A CA 1
ATOM 1822 C C . ILE A 1 230 ? 0.066 19.784 -15.932 1.00 61.31 230 ILE A C 1
ATOM 1824 O O . ILE A 1 230 ? -0.092 20.679 -15.096 1.00 61.31 230 ILE A O 1
ATOM 1828 N N . SER A 1 231 ? -0.877 19.429 -16.798 1.00 67.38 231 SER A N 1
ATOM 1829 C CA . SER A 1 231 ? -2.253 19.903 -16.702 1.00 67.38 231 SER A CA 1
ATOM 1830 C C . SER A 1 231 ? -3.091 18.869 -15.957 1.00 67.38 231 SER A C 1
ATOM 1832 O O . SER A 1 231 ? -3.002 17.663 -16.202 1.00 67.38 231 SER A O 1
ATOM 1834 N N . SER A 1 232 ? -3.886 19.335 -14.994 1.00 71.12 232 SER A N 1
ATOM 1835 C CA . SER A 1 232 ? -4.755 18.468 -14.204 1.00 71.12 232 SER A CA 1
ATOM 1836 C C . SER A 1 232 ? -6.180 18.982 -14.185 1.00 71.12 232 SER A C 1
ATOM 1838 O O . SER A 1 232 ? -6.402 20.172 -13.964 1.00 71.12 232 SER A O 1
ATOM 1840 N N . GLU A 1 233 ? -7.131 18.073 -14.312 1.00 76.00 233 GLU A N 1
ATOM 1841 C CA . GLU A 1 233 ? -8.555 18.366 -14.290 1.00 76.00 233 GLU A CA 1
ATOM 1842 C C . GLU A 1 233 ? -9.241 17.510 -13.225 1.00 76.00 233 GLU A C 1
ATOM 1844 O O . GLU A 1 233 ? -8.893 16.349 -13.027 1.00 76.00 233 GLU A O 1
ATOM 1849 N N . THR A 1 234 ? -10.201 18.069 -12.490 1.00 74.50 234 THR A N 1
ATOM 1850 C CA . THR A 1 234 ? -11.040 17.236 -11.615 1.00 74.50 234 THR A CA 1
ATOM 1851 C C . THR A 1 234 ? -12.179 16.684 -12.450 1.00 74.50 234 THR A C 1
ATOM 1853 O O . THR A 1 234 ? -12.845 17.438 -13.147 1.00 74.50 234 THR A O 1
ATOM 1856 N N . ILE A 1 235 ? -12.407 15.379 -12.381 1.00 79.81 235 ILE A N 1
ATOM 1857 C CA . ILE A 1 235 ? -13.444 14.717 -13.165 1.00 79.81 235 ILE A CA 1
ATOM 1858 C C . ILE A 1 235 ? -14.766 14.861 -12.408 1.00 79.81 235 ILE A C 1
ATOM 1860 O O . ILE A 1 235 ? -14.858 14.518 -11.225 1.00 79.81 235 ILE A O 1
ATOM 1864 N N . ALA A 1 236 ? -15.781 15.397 -13.080 1.00 77.56 236 ALA A N 1
ATOM 1865 C CA . ALA A 1 236 ? -17.130 15.460 -12.541 1.00 77.56 236 ALA A CA 1
ATOM 1866 C C . ALA A 1 236 ? -17.788 14.071 -12.559 1.00 77.56 236 ALA A C 1
ATOM 1868 O O . ALA A 1 236 ? -17.539 13.263 -13.452 1.00 77.56 236 ALA A O 1
ATOM 1869 N N . ASN A 1 237 ? -18.638 13.792 -11.574 1.00 80.25 237 ASN A N 1
ATOM 1870 C CA . ASN A 1 237 ? -19.495 12.612 -11.585 1.00 80.25 237 ASN A CA 1
ATOM 1871 C C . ASN A 1 237 ? -20.634 12.747 -12.614 1.00 80.25 237 ASN A C 1
ATOM 1873 O O . ASN A 1 237 ? -20.798 13.782 -13.261 1.00 80.25 237 ASN A O 1
ATOM 1877 N N . ASP A 1 238 ? -21.457 11.707 -12.716 1.00 81.88 238 ASP A N 1
ATOM 1878 C CA . ASP A 1 238 ? -22.660 11.624 -13.556 1.00 81.88 238 ASP A CA 1
ATOM 1879 C C . ASP A 1 238 ? -23.687 12.750 -13.313 1.00 81.88 238 ASP A C 1
ATOM 1881 O O . ASP A 1 238 ? -24.562 12.990 -14.140 1.00 81.88 238 ASP A O 1
ATOM 1885 N N . ARG A 1 239 ? -23.563 13.480 -12.198 1.00 76.81 239 ARG A N 1
ATOM 1886 C CA . ARG A 1 239 ? -24.401 14.630 -11.828 1.00 76.81 239 ARG A CA 1
ATOM 1887 C C . ARG A 1 239 ? -23.709 15.981 -12.010 1.00 76.81 239 ARG A C 1
ATOM 1889 O O . ARG A 1 239 ? -24.215 16.998 -11.533 1.00 76.81 239 ARG A O 1
ATOM 1896 N N . GLY A 1 240 ? -22.540 16.007 -12.648 1.00 81.81 240 GLY A N 1
ATOM 1897 C CA . GLY A 1 240 ? -21.775 17.228 -12.892 1.00 81.81 240 GLY A CA 1
ATOM 1898 C C . GLY A 1 240 ? -21.077 17.797 -11.651 1.00 81.81 240 GLY A C 1
ATOM 1899 O O . GLY A 1 240 ? -20.646 18.950 -11.676 1.00 81.81 240 GLY A O 1
ATOM 1900 N N . LYS A 1 241 ? -20.954 17.033 -10.554 1.00 74.94 241 LYS A N 1
ATOM 1901 C CA . LYS A 1 241 ? -20.244 17.475 -9.341 1.00 74.94 241 LYS A CA 1
ATOM 1902 C C . LYS A 1 241 ? -18.847 16.877 -9.260 1.00 74.94 241 LYS A C 1
ATOM 1904 O O . LYS A 1 241 ? -18.643 15.693 -9.486 1.00 7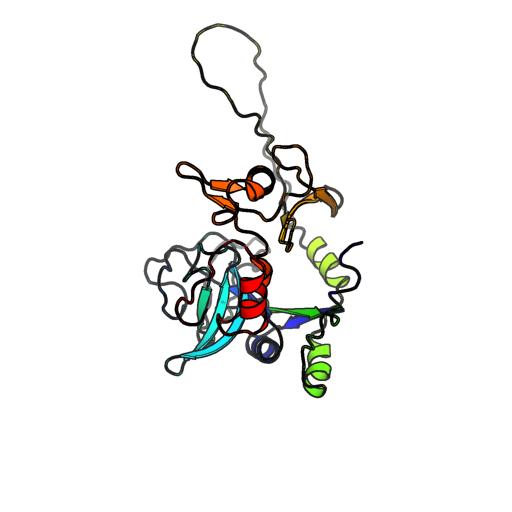4.94 241 LYS A O 1
ATOM 1909 N N . TYR A 1 242 ? -17.887 17.695 -8.842 1.00 81.50 242 TYR A N 1
ATOM 1910 C CA . TYR A 1 242 ? -16.475 17.311 -8.697 1.00 81.50 242 TYR A CA 1
ATOM 1911 C C . TYR A 1 242 ? -16.149 16.565 -7.391 1.00 81.50 242 TYR A C 1
ATOM 1913 O O . TYR A 1 242 ? -15.005 16.182 -7.154 1.00 81.50 242 TYR A O 1
ATOM 1921 N N . MET A 1 243 ? -17.143 16.383 -6.519 1.00 81.31 243 MET A N 1
ATOM 1922 C CA . MET A 1 243 ? -17.034 15.611 -5.284 1.00 81.31 243 MET A CA 1
ATOM 1923 C C . MET A 1 243 ? -18.222 14.661 -5.178 1.00 81.31 243 MET A C 1
ATOM 1925 O O . MET A 1 243 ? -19.366 15.075 -5.363 1.00 81.31 243 MET A O 1
ATOM 1929 N N . THR A 1 244 ? -17.947 13.416 -4.808 1.00 82.38 244 THR A N 1
ATOM 1930 C CA . THR A 1 244 ? -18.950 12.363 -4.632 1.00 82.38 244 THR A CA 1
ATOM 1931 C C . THR A 1 244 ? -18.981 11.939 -3.165 1.00 82.38 244 THR A C 1
ATOM 1933 O O . THR A 1 244 ? -17.922 11.673 -2.600 1.00 82.38 244 THR A O 1
ATOM 1936 N N . PRO A 1 245 ? -20.148 11.883 -2.499 1.00 89.44 245 PRO A N 1
ATOM 1937 C CA . PRO A 1 245 ? -20.229 11.386 -1.128 1.00 89.44 245 PRO A CA 1
ATOM 1938 C C . PRO A 1 245 ? -19.680 9.954 -0.994 1.00 89.44 245 PRO A C 1
ATOM 1940 O O . PRO A 1 245 ? -19.986 9.086 -1.806 1.00 89.44 245 PRO A O 1
ATOM 1943 N N . CYS A 1 246 ? -18.917 9.670 0.062 1.00 89.25 246 CYS A N 1
ATOM 1944 C CA . CYS A 1 246 ? -18.460 8.319 0.415 1.00 89.25 246 CYS A CA 1
ATOM 1945 C C . CYS A 1 246 ? -19.578 7.515 1.105 1.00 89.25 246 CYS A C 1
ATOM 1947 O O . CYS A 1 246 ? -19.452 7.138 2.271 1.00 89.25 246 CYS A O 1
ATOM 1949 N N . TRP A 1 247 ? -20.692 7.323 0.404 1.00 93.94 247 TRP A N 1
ATOM 1950 C CA . TRP A 1 247 ? -21.905 6.685 0.913 1.00 93.94 247 TRP A CA 1
ATOM 1951 C C . TRP A 1 247 ? -22.306 5.536 -0.007 1.00 93.94 247 TRP A C 1
ATOM 1953 O O . TRP A 1 247 ? -22.278 5.685 -1.232 1.00 93.94 247 TRP A O 1
ATOM 1963 N N . VAL A 1 248 ? -22.696 4.409 0.585 1.00 95.62 248 VAL A N 1
ATOM 1964 C CA . VAL A 1 248 ? -23.200 3.232 -0.133 1.00 95.62 248 VAL A CA 1
ATOM 1965 C C . VAL A 1 248 ? -24.500 2.785 0.520 1.00 95.62 248 VAL A C 1
ATOM 1967 O O . VAL A 1 248 ? -24.532 2.525 1.718 1.00 95.62 248 VAL A O 1
ATOM 1970 N N . GLY A 1 249 ? -25.579 2.725 -0.250 1.00 95.88 249 GLY A N 1
ATOM 1971 C CA . GLY A 1 249 ? -26.898 2.301 0.206 1.00 95.88 249 GLY A CA 1
ATOM 1972 C C . GLY A 1 249 ? -27.293 0.983 -0.439 1.00 95.88 249 GLY A C 1
ATOM 1973 O O . GLY A 1 249 ? -27.124 0.820 -1.642 1.00 95.88 249 GLY A O 1
ATOM 1974 N N . PHE A 1 250 ? -27.850 0.058 0.333 1.00 96.25 250 PHE A N 1
ATOM 1975 C CA . PHE A 1 250 ? -28.346 -1.213 -0.188 1.00 96.25 250 PHE A CA 1
ATOM 1976 C C . PHE A 1 250 ? -29.872 -1.249 -0.145 1.00 96.25 250 PHE A C 1
ATOM 1978 O O . PHE A 1 250 ? -30.493 -1.079 0.910 1.00 96.25 250 PHE A O 1
ATOM 1985 N N . THR A 1 251 ? -30.471 -1.486 -1.306 1.00 91.88 251 THR A N 1
ATOM 1986 C CA . THR A 1 251 ? -31.898 -1.797 -1.449 1.00 91.88 251 THR A CA 1
ATOM 1987 C C . THR A 1 251 ? -32.064 -3.301 -1.684 1.00 91.88 251 THR A C 1
ATOM 1989 O O . THR A 1 251 ? -31.098 -4.058 -1.601 1.00 91.88 251 THR A O 1
ATOM 1992 N N . GLU A 1 252 ? -33.284 -3.768 -1.938 1.00 92.12 252 GLU A N 1
ATOM 1993 C CA . GLU A 1 252 ? -33.511 -5.177 -2.292 1.00 92.12 252 GLU A CA 1
ATOM 1994 C C . GLU A 1 252 ? -33.016 -5.518 -3.703 1.00 92.12 252 GLU A C 1
ATOM 1996 O O . GLU A 1 252 ? -32.653 -6.662 -3.965 1.00 92.12 252 GLU A O 1
ATOM 2001 N N . SER A 1 253 ? -32.983 -4.530 -4.600 1.00 91.88 253 SER A N 1
ATOM 2002 C CA . SER A 1 253 ? -32.702 -4.723 -6.025 1.00 91.88 253 SER A CA 1
ATOM 2003 C C . SER A 1 253 ? -31.352 -4.172 -6.474 1.00 91.88 253 SER A C 1
ATOM 2005 O O . SER A 1 253 ? -30.797 -4.657 -7.456 1.00 91.88 253 SER A O 1
ATOM 2007 N N . GLU A 1 254 ? -30.819 -3.155 -5.795 1.00 92.88 254 GLU A N 1
ATOM 2008 C CA . GLU A 1 254 ? -29.641 -2.423 -6.265 1.00 92.88 254 GLU A CA 1
ATOM 2009 C C . GLU A 1 254 ? -28.761 -1.846 -5.148 1.00 92.88 254 GLU A C 1
ATOM 2011 O O . GLU A 1 254 ? -29.183 -1.657 -4.000 1.00 92.88 254 GLU A O 1
ATOM 2016 N N . THR A 1 255 ? -27.523 -1.522 -5.535 1.00 95.12 255 THR A N 1
ATOM 2017 C CA . THR A 1 255 ? -26.561 -0.776 -4.720 1.00 95.12 255 THR A CA 1
ATOM 2018 C C . THR A 1 255 ? -26.527 0.679 -5.178 1.00 95.12 255 THR A C 1
ATOM 2020 O O . THR A 1 255 ? -26.133 0.980 -6.301 1.00 95.12 255 THR A O 1
ATOM 2023 N N . LEU A 1 256 ? -26.894 1.586 -4.283 1.00 91.81 256 LEU A N 1
ATOM 2024 C CA . LEU A 1 256 ? -26.839 3.028 -4.477 1.00 91.81 256 LEU A CA 1
ATOM 2025 C C . LEU A 1 256 ? -25.472 3.551 -4.031 1.00 91.81 256 LEU A C 1
ATOM 2027 O O . LEU A 1 256 ? -24.970 3.154 -2.980 1.00 91.81 256 LEU A O 1
ATOM 2031 N N . ILE A 1 257 ? -24.880 4.480 -4.782 1.00 91.50 257 ILE A N 1
ATOM 2032 C CA . ILE A 1 257 ? -23.568 5.066 -4.466 1.00 91.50 257 ILE A CA 1
ATOM 2033 C C . ILE A 1 257 ? -23.668 6.592 -4.490 1.00 91.50 257 ILE A C 1
ATOM 2035 O O . ILE A 1 257 ? -24.428 7.176 -5.266 1.00 91.50 257 ILE A O 1
ATOM 2039 N N . GLY A 1 258 ? -22.904 7.255 -3.625 1.00 91.88 258 GLY A N 1
ATOM 2040 C CA . GLY A 1 258 ? -22.754 8.702 -3.659 1.00 91.88 258 GLY A CA 1
ATOM 2041 C C . GLY A 1 258 ? -24.005 9.429 -3.194 1.00 91.88 258 GLY A C 1
ATOM 2042 O O . GLY A 1 258 ? -24.548 9.165 -2.122 1.00 91.88 258 GLY A O 1
ATOM 2043 N N . GLU A 1 259 ? -24.462 10.387 -3.992 1.00 92.50 259 GLU A N 1
ATOM 2044 C CA . GLU A 1 259 ? -25.587 11.244 -3.617 1.00 92.50 259 GLU A CA 1
ATOM 2045 C C . GLU A 1 259 ? -26.900 10.489 -3.477 1.00 92.50 259 GLU A C 1
ATOM 2047 O O . GLU A 1 259 ? -27.699 10.819 -2.605 1.00 92.50 259 GLU A O 1
ATOM 2052 N N . THR A 1 260 ? -27.129 9.473 -4.310 1.00 92.19 260 THR A N 1
ATOM 2053 C CA . THR A 1 260 ? -28.350 8.668 -4.231 1.00 92.19 260 THR A CA 1
ATOM 2054 C C . THR A 1 260 ? -28.424 7.942 -2.888 1.00 92.19 260 THR A C 1
ATOM 2056 O O . THR A 1 260 ? -29.458 7.984 -2.225 1.00 92.19 260 THR A O 1
ATOM 2059 N N . ALA A 1 261 ? -27.302 7.369 -2.436 1.00 95.25 261 ALA A N 1
ATOM 2060 C CA . ALA A 1 261 ? -27.196 6.737 -1.122 1.00 95.25 261 ALA A CA 1
ATOM 2061 C C . ALA A 1 261 ? -27.341 7.749 0.026 1.00 95.25 261 ALA A C 1
ATOM 2063 O O . ALA A 1 261 ? -28.059 7.492 0.988 1.00 95.25 261 ALA A O 1
ATOM 2064 N N . MET A 1 262 ? -26.704 8.917 -0.080 1.00 93.81 262 MET A N 1
ATOM 2065 C CA . MET A 1 262 ? -26.797 9.969 0.937 1.00 93.81 262 MET A CA 1
ATOM 2066 C C . MET A 1 262 ? -28.231 10.496 1.097 1.00 93.81 262 MET A C 1
ATOM 2068 O O . MET A 1 262 ? -28.703 10.674 2.217 1.00 93.81 262 MET A O 1
ATOM 2072 N N . ASN A 1 263 ? -28.950 10.705 -0.007 1.00 93.62 263 ASN A N 1
ATOM 2073 C CA . ASN A 1 263 ? -30.309 11.249 0.018 1.00 93.62 263 ASN A CA 1
ATOM 2074 C C . ASN A 1 263 ? -31.322 10.278 0.642 1.00 93.62 263 ASN A C 1
ATOM 2076 O O . ASN A 1 263 ? -32.249 10.720 1.318 1.00 93.62 263 ASN A O 1
ATOM 2080 N N . GLN A 1 264 ? -31.148 8.966 0.451 1.00 91.06 264 GLN A N 1
ATOM 2081 C CA . GLN A 1 264 ? -32.043 7.964 1.039 1.00 91.06 264 GLN A CA 1
ATOM 2082 C C . GLN A 1 264 ? -31.703 7.604 2.494 1.00 91.06 264 GLN A C 1
ATOM 2084 O O . GLN A 1 264 ? -32.443 6.847 3.119 1.00 91.06 264 GLN A O 1
ATOM 2089 N N . ALA A 1 265 ? -30.606 8.124 3.052 1.00 91.75 265 ALA A N 1
ATOM 2090 C CA . ALA A 1 265 ? -30.111 7.731 4.370 1.00 91.75 265 ALA A CA 1
ATOM 2091 C C . ALA A 1 265 ? -31.126 7.939 5.502 1.00 91.75 265 ALA A C 1
ATOM 2093 O O . ALA A 1 265 ? -31.147 7.170 6.454 1.00 91.75 265 ALA A O 1
ATOM 2094 N N . GLY A 1 266 ? -31.983 8.960 5.397 1.00 92.94 266 GLY A N 1
ATOM 2095 C CA . GLY A 1 266 ? -33.054 9.192 6.370 1.00 92.94 266 GLY A CA 1
ATOM 2096 C C . GLY A 1 266 ? -34.195 8.170 6.292 1.00 92.94 266 GLY A C 1
ATOM 2097 O O . GLY A 1 266 ? -34.904 7.983 7.274 1.00 92.94 266 GLY A O 1
ATOM 2098 N N . VAL A 1 267 ? -34.369 7.512 5.142 1.00 94.31 267 VAL A N 1
ATOM 2099 C CA . VAL A 1 267 ? -35.438 6.530 4.884 1.00 94.31 267 VAL A CA 1
ATOM 2100 C C . VAL A 1 267 ? -34.952 5.101 5.130 1.00 94.31 267 VAL A C 1
ATOM 2102 O O . VAL A 1 267 ? -35.697 4.284 5.661 1.00 94.31 267 VAL A O 1
ATOM 2105 N N . ASN A 1 268 ? -33.700 4.801 4.781 1.00 93.75 268 ASN A N 1
ATOM 2106 C CA . ASN A 1 268 ? -33.098 3.473 4.905 1.00 93.75 268 ASN A CA 1
ATOM 2107 C C . ASN A 1 268 ? -31.747 3.536 5.654 1.00 93.75 268 ASN A C 1
ATOM 2109 O O . ASN A 1 268 ? -30.693 3.250 5.072 1.00 93.75 268 ASN A O 1
ATOM 2113 N N . PRO A 1 269 ? -31.745 3.966 6.929 1.00 95.00 269 PRO A N 1
ATOM 2114 C CA . PRO A 1 269 ? -30.519 4.282 7.661 1.00 95.00 269 PRO A CA 1
ATOM 2115 C C . PRO A 1 269 ? -29.666 3.042 7.963 1.00 95.00 269 PRO A C 1
ATOM 2117 O O . PRO A 1 269 ? -28.450 3.089 7.812 1.00 95.00 269 PRO A O 1
ATOM 2120 N N . GLU A 1 270 ? -30.284 1.912 8.315 1.00 96.38 270 GLU A N 1
ATOM 2121 C CA . GLU A 1 270 ? -29.575 0.676 8.691 1.00 96.38 270 GLU A CA 1
ATOM 2122 C C . GLU A 1 270 ? -28.835 0.019 7.517 1.00 96.38 270 GLU A C 1
ATOM 2124 O O . GLU A 1 270 ? -27.851 -0.691 7.717 1.00 96.38 270 GLU A O 1
ATOM 2129 N N . ARG A 1 271 ? -29.282 0.268 6.278 1.00 95.81 271 ARG A N 1
ATOM 2130 C CA . ARG A 1 271 ? -28.645 -0.246 5.054 1.00 95.81 271 ARG A CA 1
ATOM 2131 C C . ARG A 1 271 ? -27.890 0.828 4.278 1.00 95.81 271 ARG A C 1
ATOM 2133 O O . ARG A 1 271 ? -27.525 0.599 3.126 1.00 95.81 271 ARG A O 1
ATOM 2140 N N . THR A 1 272 ? -27.657 1.992 4.882 1.00 96.44 272 THR A N 1
ATOM 2141 C CA . THR A 1 272 ? -26.855 3.062 4.285 1.00 96.44 272 THR A CA 1
ATOM 2142 C C . THR A 1 272 ? -25.564 3.244 5.064 1.00 96.44 272 THR A C 1
ATOM 2144 O O . THR A 1 272 ? -25.555 3.752 6.181 1.00 96.44 272 THR A O 1
ATOM 2147 N N . ILE A 1 273 ? -24.459 2.845 4.446 1.00 96.56 273 ILE A N 1
ATOM 2148 C CA . ILE A 1 273 ? -23.131 2.794 5.042 1.00 96.56 273 ILE A CA 1
ATOM 2149 C C . ILE A 1 273 ? -22.336 4.041 4.647 1.00 96.56 273 ILE A C 1
ATOM 2151 O O . ILE A 1 273 ? -22.244 4.396 3.470 1.00 96.56 273 ILE A O 1
ATOM 2155 N N . PHE A 1 274 ? -21.731 4.691 5.636 1.00 93.81 274 PHE A N 1
ATOM 2156 C CA . PHE A 1 274 ? -20.875 5.869 5.478 1.00 93.81 274 PHE A CA 1
ATOM 2157 C C . PHE A 1 274 ? -19.727 5.818 6.495 1.00 93.81 274 PHE A C 1
ATOM 2159 O O . PHE A 1 274 ? -19.593 4.844 7.221 1.00 93.81 274 PHE A O 1
ATOM 2166 N N . ASP A 1 275 ? -18.824 6.802 6.510 1.00 90.62 275 ASP A N 1
ATOM 2167 C CA . ASP A 1 275 ? -17.736 6.914 7.501 1.00 90.62 275 ASP A CA 1
ATOM 2168 C C . ASP A 1 275 ? -16.791 5.691 7.644 1.00 90.62 275 ASP A C 1
ATOM 2170 O O . ASP A 1 275 ? -15.939 5.663 8.535 1.00 90.62 275 ASP A O 1
ATOM 2174 N N . VAL A 1 276 ? -16.832 4.729 6.712 1.00 89.19 276 VAL A N 1
ATOM 2175 C CA . VAL A 1 276 ? -16.048 3.475 6.740 1.00 89.19 276 VAL A CA 1
ATOM 2176 C C . VAL A 1 276 ? -14.549 3.726 6.892 1.00 89.19 276 VAL A C 1
ATOM 2178 O O . VAL A 1 276 ? -13.843 2.948 7.533 1.00 89.19 276 VAL A O 1
ATOM 2181 N N . LYS A 1 277 ? -14.044 4.860 6.384 1.00 83.81 277 LYS A N 1
ATOM 2182 C CA . LYS A 1 277 ? -12.640 5.266 6.545 1.00 83.81 277 LYS A CA 1
ATOM 2183 C C . LYS A 1 277 ? -12.187 5.346 8.007 1.00 83.81 277 LYS A C 1
ATOM 2185 O O . LYS A 1 277 ? -10.998 5.190 8.267 1.00 83.81 277 LYS A O 1
ATOM 2190 N N . ARG A 1 278 ? -13.103 5.555 8.957 1.00 84.12 278 ARG A N 1
ATOM 2191 C CA . ARG A 1 278 ? -12.811 5.541 10.400 1.00 84.12 278 ARG A CA 1
ATOM 2192 C C . ARG A 1 278 ? -12.547 4.136 10.944 1.00 84.12 278 ARG A C 1
ATOM 2194 O O . ARG A 1 278 ? -11.851 4.014 11.946 1.00 84.12 278 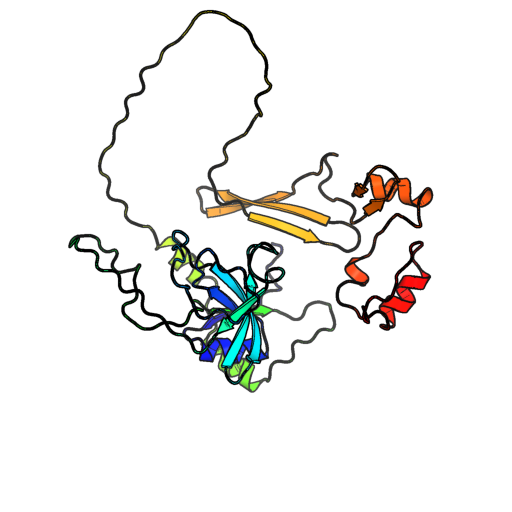ARG A O 1
ATOM 2201 N N . LEU A 1 279 ? -13.087 3.113 10.286 1.00 86.88 279 LEU A N 1
ATOM 2202 C CA . LEU A 1 279 ? -13.018 1.708 10.692 1.00 86.88 279 LEU A CA 1
ATOM 2203 C C . LEU A 1 279 ? -11.883 0.950 9.996 1.00 86.88 279 LEU A C 1
ATOM 2205 O O . LEU A 1 279 ? -11.350 -0.008 10.552 1.00 86.88 279 LEU A O 1
ATOM 2209 N N . MET A 1 280 ? -11.493 1.377 8.790 1.00 82.38 280 MET A N 1
ATOM 2210 C CA . MET A 1 280 ? -10.472 0.692 7.994 1.00 82.38 280 MET A CA 1
ATOM 2211 C C . MET A 1 280 ? -9.170 0.470 8.779 1.00 82.38 280 MET A C 1
ATOM 2213 O O . MET A 1 280 ? -8.540 1.413 9.256 1.00 82.38 280 MET A O 1
ATOM 2217 N N . GLY A 1 281 ? -8.749 -0.795 8.871 1.00 84.94 281 GLY A N 1
ATOM 2218 C CA . GLY A 1 281 ? -7.499 -1.202 9.518 1.00 84.94 281 GLY A CA 1
ATOM 2219 C C . GLY A 1 281 ? -7.539 -1.268 11.050 1.00 84.94 281 GLY A C 1
ATOM 2220 O O . GLY A 1 281 ? -6.519 -1.610 11.652 1.00 84.94 281 GLY A O 1
ATOM 2221 N N . ARG A 1 282 ? -8.679 -0.977 11.690 1.00 87.38 282 ARG A N 1
ATOM 2222 C CA . ARG A 1 282 ? -8.846 -1.095 13.146 1.00 87.38 282 ARG A CA 1
ATOM 2223 C C . ARG A 1 282 ? -9.343 -2.480 13.541 1.00 87.38 282 ARG A C 1
ATOM 2225 O O . ARG A 1 282 ? -10.002 -3.155 12.762 1.00 87.38 282 ARG A O 1
ATOM 2232 N N . LYS A 1 283 ? -9.015 -2.896 14.765 1.00 91.12 283 LYS A N 1
ATOM 2233 C CA . LYS A 1 283 ? -9.574 -4.113 15.370 1.00 91.12 283 LYS A CA 1
ATOM 2234 C C . LYS A 1 283 ? -10.970 -3.819 15.897 1.00 91.12 283 LYS A C 1
ATOM 2236 O O . LYS A 1 283 ? -11.197 -2.728 16.413 1.00 91.12 283 LYS A O 1
ATOM 2241 N N . PHE A 1 284 ? -11.846 -4.818 15.894 1.00 92.50 284 PHE A N 1
ATOM 2242 C CA . PHE A 1 284 ? -13.218 -4.669 16.383 1.00 92.50 284 PHE A CA 1
ATOM 2243 C C . PHE A 1 284 ? -13.277 -4.076 17.803 1.00 92.50 284 PHE A C 1
ATOM 2245 O O . PHE A 1 284 ? -14.063 -3.180 18.089 1.00 92.50 284 PHE A O 1
ATOM 2252 N N . LYS A 1 285 ? -12.377 -4.522 18.691 1.00 93.50 285 LYS A N 1
ATOM 2253 C CA . LYS A 1 285 ? -12.304 -4.090 20.100 1.00 93.50 285 LYS A CA 1
ATOM 2254 C C . LYS A 1 285 ? -11.639 -2.722 20.332 1.00 93.50 285 LYS A C 1
ATOM 2256 O O . LYS A 1 285 ? -11.476 -2.339 21.486 1.00 93.50 285 LYS A O 1
ATOM 2261 N N . ASP A 1 286 ? -11.207 -2.018 19.286 1.00 94.25 286 ASP A N 1
ATOM 2262 C CA . ASP A 1 286 ? -10.631 -0.673 19.409 1.00 94.25 286 ASP A CA 1
ATOM 2263 C C . ASP A 1 286 ? -11.677 0.297 19.990 1.00 94.25 286 ASP A C 1
ATOM 2265 O O . ASP A 1 286 ? -12.832 0.309 19.561 1.00 94.25 286 ASP A O 1
ATOM 2269 N N . GLU A 1 287 ? -11.279 1.115 20.966 1.00 94.25 287 GLU A N 1
ATOM 2270 C CA . GLU A 1 287 ? -12.156 2.089 21.621 1.00 94.25 287 GLU A CA 1
ATOM 2271 C C . GLU A 1 287 ? -12.815 3.035 20.605 1.00 94.25 287 GLU A C 1
ATOM 2273 O O . GLU A 1 287 ? -13.995 3.370 20.735 1.00 94.25 287 GLU A O 1
ATOM 2278 N N . GLU A 1 288 ? -12.090 3.427 19.554 1.00 88.00 288 GLU A N 1
ATOM 2279 C CA . GLU A 1 288 ? -12.647 4.272 18.499 1.00 88.00 288 GLU A CA 1
ATOM 2280 C C . GLU A 1 288 ? -13.739 3.559 17.692 1.00 88.00 288 GLU A C 1
ATOM 2282 O O . GLU A 1 288 ? -14.750 4.185 17.368 1.00 88.00 288 GLU A O 1
ATOM 2287 N N . VAL A 1 289 ? -13.585 2.258 17.421 1.00 91.88 289 VAL A N 1
ATOM 2288 C CA . VAL A 1 289 ? -14.608 1.442 16.743 1.00 91.88 289 VAL A CA 1
ATOM 2289 C C . VAL A 1 289 ? -15.834 1.309 17.640 1.00 91.88 289 VAL A C 1
ATOM 2291 O O . VAL A 1 289 ? -16.941 1.633 17.216 1.00 91.88 289 VAL A O 1
ATOM 2294 N N . GLN A 1 290 ? -15.635 0.957 18.912 1.00 96.44 290 GLN A N 1
ATOM 2295 C CA . GLN A 1 290 ? -16.714 0.817 19.896 1.00 96.44 290 GLN A CA 1
ATOM 2296 C C . GLN A 1 290 ? -17.489 2.125 20.115 1.00 96.44 290 GLN A C 1
ATOM 2298 O O . GLN A 1 290 ? -18.704 2.118 20.314 1.00 96.44 290 GLN A O 1
ATOM 2303 N N . ASN A 1 291 ? -16.811 3.272 20.070 1.00 94.06 291 ASN A N 1
ATOM 2304 C CA . ASN A 1 291 ? -17.461 4.577 20.158 1.00 94.06 291 ASN A CA 1
ATOM 2305 C C . ASN A 1 291 ? -18.160 4.980 18.855 1.00 94.06 291 ASN A C 1
ATOM 2307 O O . ASN A 1 291 ? -19.200 5.638 18.913 1.00 94.06 291 ASN A O 1
ATOM 2311 N N . HIS A 1 292 ? -17.626 4.591 17.695 1.00 91.44 292 HIS A N 1
ATOM 2312 C CA . HIS A 1 292 ? -18.266 4.832 16.403 1.00 91.44 292 HIS A CA 1
ATOM 2313 C C . HIS A 1 292 ? -19.551 4.014 16.244 1.00 91.44 292 HIS A C 1
ATOM 2315 O O . HIS A 1 292 ? -20.563 4.575 15.833 1.00 91.44 292 HIS A O 1
ATOM 2321 N N . MET A 1 293 ? -19.551 2.749 16.680 1.00 95.00 293 MET A N 1
ATOM 2322 C CA . MET A 1 293 ? -20.726 1.864 16.699 1.00 95.00 293 MET A CA 1
ATOM 2323 C C . MET A 1 293 ? -21.941 2.487 17.395 1.00 95.00 293 MET A C 1
ATOM 2325 O O . MET A 1 293 ? -23.069 2.281 16.974 1.00 95.00 293 MET A O 1
ATOM 2329 N N . LYS A 1 294 ? -21.726 3.303 18.433 1.00 95.62 294 LYS A N 1
ATOM 2330 C CA . LYS A 1 294 ? -22.809 3.981 19.172 1.00 95.62 294 LYS A CA 1
ATOM 2331 C C . LYS A 1 294 ? -23.440 5.154 18.412 1.00 95.62 294 LYS A C 1
ATOM 2333 O O . LYS A 1 294 ? -24.405 5.736 18.896 1.00 95.62 294 LYS A O 1
ATOM 2338 N N . ARG A 1 295 ? -22.839 5.585 17.300 1.00 92.62 295 ARG A N 1
ATOM 2339 C CA . ARG A 1 295 ? -23.177 6.829 16.585 1.00 92.62 295 ARG A CA 1
ATOM 2340 C C . ARG A 1 295 ? -23.679 6.595 15.167 1.00 92.62 295 ARG A C 1
ATOM 2342 O O . ARG A 1 295 ? -24.054 7.561 14.509 1.00 92.62 295 ARG A O 1
ATOM 2349 N N . VAL A 1 296 ? -23.652 5.354 14.699 1.00 95.12 296 VAL A N 1
ATOM 2350 C CA . VAL A 1 296 ? -24.066 4.985 13.348 1.00 95.12 296 VAL A CA 1
ATOM 2351 C C . VAL A 1 296 ? -25.320 4.118 13.403 1.00 95.12 296 VAL A C 1
ATOM 2353 O O . VAL A 1 296 ? -25.511 3.397 14.379 1.00 95.12 296 VAL A O 1
ATOM 2356 N N . PRO A 1 297 ? -26.195 4.204 12.390 1.00 96.31 297 PRO A N 1
ATOM 2357 C CA . PRO A 1 297 ? -27.448 3.457 12.381 1.00 96.31 297 PRO A CA 1
ATOM 2358 C C . PRO A 1 297 ? -27.303 2.005 11.908 1.00 96.31 297 PRO A C 1
ATOM 2360 O O . PRO A 1 297 ? -28.245 1.237 12.042 1.00 96.31 297 PRO A O 1
ATOM 2363 N N . TYR A 1 298 ? -26.165 1.633 11.323 1.00 96.06 298 TYR A N 1
ATOM 2364 C CA . TYR A 1 298 ? -25.917 0.294 10.791 1.00 96.06 298 TYR A CA 1
ATOM 2365 C C . TYR A 1 298 ? -25.089 -0.557 11.757 1.00 96.06 298 TYR A C 1
ATOM 2367 O O . TYR A 1 298 ? -24.287 -0.050 12.546 1.00 96.06 298 TYR A O 1
ATOM 2375 N N . GLU A 1 299 ? -25.263 -1.873 11.665 1.00 95.62 299 GLU A N 1
ATOM 2376 C CA . GLU A 1 299 ? -24.545 -2.829 12.501 1.00 95.62 299 GLU A CA 1
ATOM 2377 C C . GLU A 1 299 ? -23.089 -3.000 12.037 1.00 95.62 299 GLU A C 1
ATOM 2379 O O . GLU A 1 299 ? -22.794 -3.104 10.845 1.00 95.62 299 GLU A O 1
ATOM 2384 N N . ILE A 1 300 ? -22.168 -3.056 13.000 1.00 95.69 300 ILE A N 1
ATOM 2385 C CA . ILE A 1 300 ? -20.769 -3.434 12.784 1.00 95.69 300 ILE A CA 1
ATOM 2386 C C . ILE A 1 300 ? -20.532 -4.707 13.595 1.00 95.69 300 ILE A C 1
ATOM 2388 O O . ILE A 1 300 ? -20.729 -4.709 14.810 1.00 95.69 300 ILE A O 1
ATOM 2392 N N . VAL A 1 301 ? -20.112 -5.782 12.926 1.00 94.88 301 VAL A N 1
ATOM 2393 C CA . VAL A 1 301 ? -19.961 -7.120 13.519 1.00 94.88 301 VAL A CA 1
ATOM 2394 C C . VAL A 1 301 ? -18.502 -7.566 13.523 1.00 94.88 301 VAL A C 1
ATOM 2396 O O . VAL A 1 301 ? -17.774 -7.306 12.570 1.00 94.88 301 VAL A O 1
ATOM 2399 N N . ASP A 1 302 ? -18.086 -8.262 14.584 1.00 95.06 302 ASP A N 1
ATOM 2400 C CA . ASP A 1 302 ? -16.743 -8.844 14.693 1.00 95.06 302 ASP A CA 1
ATOM 2401 C C . ASP A 1 302 ? -16.606 -10.033 13.738 1.00 95.06 302 ASP A C 1
ATOM 2403 O O . ASP A 1 302 ? -17.331 -11.030 13.858 1.00 95.06 302 ASP A O 1
ATOM 2407 N N . LYS A 1 303 ? -15.642 -9.965 12.816 1.00 91.94 303 LYS A N 1
ATOM 2408 C CA . LYS A 1 303 ? -15.277 -11.098 11.968 1.00 91.94 303 LYS A CA 1
ATOM 2409 C C . LYS A 1 303 ? -13.786 -11.393 12.063 1.00 91.94 303 LYS A C 1
ATOM 2411 O O . LYS A 1 303 ? -12.983 -10.998 11.221 1.00 91.94 303 LYS A O 1
ATOM 2416 N N . GLY A 1 304 ? -13.423 -12.190 13.064 1.00 87.38 304 GLY A N 1
ATOM 2417 C CA . GLY A 1 304 ? -12.040 -12.634 13.255 1.00 87.38 304 GLY A CA 1
ATOM 2418 C C . GLY A 1 304 ? -11.157 -11.582 13.932 1.00 87.38 304 GLY A C 1
ATOM 2419 O O . GLY A 1 304 ? -9.951 -11.544 13.693 1.00 87.38 304 GLY A O 1
ATOM 2420 N N . GLY A 1 305 ? -11.748 -10.741 14.780 1.00 77.19 305 GLY A N 1
ATOM 2421 C CA . GLY A 1 305 ? -11.093 -9.681 15.544 1.00 77.19 305 GLY A CA 1
ATOM 2422 C C . GLY A 1 305 ? -11.053 -8.319 14.846 1.00 77.19 305 GLY A C 1
ATOM 2423 O O . GLY A 1 305 ? -10.406 -7.405 15.371 1.00 77.19 305 GLY A O 1
ATOM 2424 N N . TYR A 1 306 ? -11.718 -8.183 13.697 1.00 79.69 306 TYR A N 1
ATOM 2425 C CA . TYR A 1 306 ? -11.764 -6.998 12.835 1.00 79.69 306 TYR A CA 1
ATOM 2426 C C . TYR A 1 306 ? -13.201 -6.678 12.438 1.00 79.69 306 TYR A C 1
ATOM 2428 O O . TYR A 1 306 ? -13.992 -7.641 12.306 1.00 79.69 306 TYR A O 1
#

InterPro domains:
  IPR013126 Heat shock protein 70 family [PF00012] (208-303)
  IPR013126 Heat shock protein 70 family [PTHR19375] (209-302)
  IPR043129 ATPase, nucleotide binding domain [SSF53067] (207-304)

Foldseek 3Di:
DPPVAWFPFKFWDFAPVVLQLVLVQFKKKWFFQDFPDPADLDADQHDDVPTDHDPDGGFIWIFNDWDADPNFIWTWTAGPVQCPDHHRRIHTYTQPHWDFDDDDDPDDDDPVPPPGDRDIDGSIGTIMTTDTDDDPDPDDRDDDPVSVVVRVVRTDDPVVVVVVVVVPPPPDDDDDDDDDDDDDDDDDDDDDDDDDDPDPPDPFPKDKDWDDDQFKIWIKIWTQDPVRDIDMDTDADPVRHRIFTQKWADDPPDIDGGPVLVVCCVVRQQRMDGRCVQVPPDFCPDPSNVVVCVVGNYDDDHDPRD

Organism: Noccaea caerulescens (NCBI:txid107243)

pLDDT: mean 70.95, std 22.4, range [20.56, 96.56]